Protein AF-A0A659S6M4-F1 (afdb_monomer_lite)

Radius of gyration: 18.26 Å; chains: 1; bounding box: 39×48×54 Å

Foldseek 3Di:
DDDDDDQWDKDKFFQAAWLQVVQVVCVVVVQFDCLQVHPPGDGPQCQLAQQDDGLQDGQLVFFQWWWKAFPVPRDIDIGGSVSQVDDHGHGCCPPVVPVGIGTTITITIGGPPDWDRQPDDPSVVDDRVPDDSVNSNVVSVVVCVVPDDDCVVPNDDPDPDDDDDDDPVVVVVVCVVPVPDDDDDDPRD

InterPro domains:
  IPR003170 UDP-N-acetylenolpyruvoylglucosamine reductase [MF_00037] (1-189)
  IPR003170 UDP-N-acetylenolpyruvoylglucosamine reductase [PTHR21071] (9-178)
  IPR003170 UDP-N-acetylenolpyruvoylglucosamine reductase [TIGR00179] (6-178)
  IPR006094 FAD linked oxidase, N-terminal [PF01565] (8-79)
  IPR016166 FAD-binding domain, PCMH-type [PS51387] (1-113)
  IPR016169 FAD-binding, type PCMH, subdomain 2 [G3DSA:3.30.465.10] (2-148)
  IPR036318 FAD-binding, type PCMH-like superfamily [SSF56176] (6-127)
  IPR036635 UDP-N-acetylenolpyruvoylglucosamine reductase, C-terminal domain superfamily [G3DSA:3.90.78.10] (149-189)
  IPR036635 UDP-N-acetylenolpyruvoylglucosamine reductase, C-terminal domain superfamily [SSF56194] (132-189)

Structure (mmCIF, N/CA/C/O backbone):
data_AF-A0A659S6M4-F1
#
_entry.id   AF-A0A659S6M4-F1
#
loop_
_atom_site.group_PDB
_atom_site.id
_atom_site.type_symbol
_atom_site.label_atom_id
_atom_site.label_alt_id
_atom_site.label_comp_id
_atom_site.label_asym_id
_atom_site.label_entity_id
_atom_site.label_seq_id
_atom_site.pdbx_PDB_ins_code
_atom_site.Cartn_x
_atom_site.Cartn_y
_atom_site.Cartn_z
_atom_site.occupancy
_atom_site.B_iso_or_equiv
_atom_site.auth_seq_id
_atom_site.auth_comp_id
_atom_site.auth_asym_id
_atom_site.auth_atom_id
_atom_site.pdbx_PDB_model_num
ATOM 1 N N . ALA A 1 1 ? 15.462 -26.321 24.140 1.00 36.12 1 ALA A N 1
ATOM 2 C CA . ALA A 1 1 ? 15.095 -26.209 22.717 1.00 36.12 1 ALA A CA 1
ATOM 3 C C . ALA A 1 1 ? 14.785 -24.745 22.463 1.00 36.12 1 ALA A C 1
ATOM 5 O O . ALA A 1 1 ? 13.866 -24.233 23.087 1.00 36.12 1 ALA A O 1
ATOM 6 N N . ALA A 1 2 ? 15.636 -24.045 21.713 1.00 38.22 2 ALA A N 1
ATOM 7 C CA . ALA A 1 2 ? 15.451 -22.622 21.452 1.00 38.22 2 ALA A CA 1
ATOM 8 C C . ALA A 1 2 ? 14.203 -22.452 20.579 1.00 38.22 2 ALA A C 1
ATOM 10 O O . ALA A 1 2 ? 14.144 -22.992 19.478 1.00 38.22 2 ALA A O 1
ATOM 11 N N . THR A 1 3 ? 13.187 -21.785 21.115 1.00 43.53 3 THR A N 1
ATOM 12 C CA . THR A 1 3 ? 12.006 -21.355 20.369 1.00 43.53 3 THR A CA 1
ATOM 13 C C . THR A 1 3 ? 12.454 -20.412 19.259 1.00 43.53 3 THR A C 1
ATOM 15 O O . THR A 1 3 ? 13.097 -19.399 19.530 1.00 43.53 3 THR A O 1
ATOM 18 N N . ASP A 1 4 ? 12.149 -20.803 18.029 1.00 51.56 4 ASP A N 1
ATOM 19 C CA . ASP A 1 4 ? 12.411 -20.092 16.780 1.00 51.56 4 ASP A CA 1
ATOM 20 C C . ASP A 1 4 ? 12.033 -18.595 16.894 1.00 51.56 4 ASP A C 1
ATOM 22 O O . ASP A 1 4 ? 10.917 -18.285 17.331 1.00 51.56 4 ASP A O 1
ATOM 26 N N . PRO A 1 5 ? 12.920 -17.633 16.578 1.00 57.44 5 PRO A N 1
ATOM 27 C CA . PRO A 1 5 ? 12.555 -16.223 16.602 1.00 57.44 5 PRO A CA 1
ATOM 28 C C . PRO A 1 5 ? 11.591 -15.926 15.445 1.00 57.44 5 PRO A C 1
ATOM 30 O O . PRO A 1 5 ? 12.060 -15.789 14.324 1.00 57.44 5 PRO A O 1
ATOM 33 N N . ALA A 1 6 ? 10.287 -15.798 15.737 1.00 77.31 6 ALA A N 1
ATOM 34 C CA . ALA A 1 6 ? 9.155 -15.384 14.876 1.00 77.31 6 ALA A CA 1
ATOM 35 C C . ALA A 1 6 ? 9.443 -15.207 13.364 1.00 77.31 6 ALA A C 1
ATOM 37 O O . ALA A 1 6 ? 10.286 -14.398 12.978 1.00 77.31 6 ALA A O 1
ATOM 38 N N . ASP A 1 7 ? 8.677 -15.876 12.497 1.00 92.12 7 ASP A N 1
ATOM 39 C CA . ASP A 1 7 ? 8.863 -15.938 11.031 1.00 92.12 7 ASP A CA 1
ATOM 40 C C . ASP A 1 7 ? 8.730 -14.594 10.277 1.00 92.12 7 ASP A C 1
ATOM 42 O O . ASP A 1 7 ? 9.002 -14.506 9.074 1.00 92.12 7 ASP A O 1
ATOM 46 N N . ALA A 1 8 ? 8.344 -13.534 10.983 1.00 96.56 8 ALA A N 1
ATOM 47 C CA . ALA A 1 8 ? 8.156 -12.192 10.467 1.00 96.56 8 ALA A CA 1
ATOM 48 C C . ALA A 1 8 ? 8.588 -11.116 11.479 1.00 96.56 8 ALA A C 1
ATOM 50 O O . ALA A 1 8 ? 8.625 -11.338 12.692 1.00 96.56 8 ALA A O 1
ATOM 51 N N . TRP A 1 9 ? 8.889 -9.924 10.971 1.00 97.69 9 TRP A N 1
ATOM 52 C CA . TRP A 1 9 ? 8.941 -8.693 11.750 1.00 97.69 9 TRP A CA 1
ATOM 53 C C . TRP A 1 9 ? 7.533 -8.100 11.845 1.00 97.69 9 TRP A C 1
ATOM 55 O O . TRP A 1 9 ? 6.841 -7.993 10.832 1.00 97.69 9 TRP A O 1
ATOM 65 N N . HIS A 1 10 ? 7.120 -7.694 13.046 1.00 97.69 10 HIS A N 1
ATOM 66 C CA . HIS A 1 10 ? 5.859 -6.986 13.272 1.00 97.69 10 HIS A CA 1
ATOM 67 C C . HIS A 1 10 ? 6.154 -5.529 13.622 1.00 97.69 10 HIS A C 1
ATOM 69 O O . HIS A 1 10 ? 6.826 -5.253 14.616 1.00 97.69 10 HIS A O 1
ATOM 75 N N . LEU A 1 11 ? 5.658 -4.604 12.803 1.00 97.62 11 LEU A N 1
ATOM 76 C CA . LEU A 1 11 ? 5.917 -3.176 12.925 1.00 97.62 11 LEU A CA 1
ATOM 77 C C . LEU A 1 11 ? 4.596 -2.457 13.231 1.00 97.62 11 LEU A C 1
ATOM 79 O O . LEU A 1 11 ? 3.816 -2.214 12.309 1.00 97.62 11 LEU A O 1
ATOM 83 N N . PRO A 1 12 ? 4.305 -2.125 14.500 1.00 97.81 12 PRO A N 1
ATOM 84 C CA . PRO A 1 12 ? 3.259 -1.166 14.820 1.00 97.81 12 PRO A CA 1
ATOM 85 C C . PRO A 1 12 ? 3.756 0.239 14.470 1.00 97.81 12 PRO A C 1
ATOM 87 O O . PRO A 1 12 ? 4.729 0.720 15.048 1.00 97.81 12 PRO A O 1
ATOM 90 N N . VAL A 1 13 ? 3.092 0.901 13.528 1.00 98.56 13 VAL A N 1
ATOM 91 C CA . VAL A 1 13 ? 3.509 2.214 13.030 1.00 98.56 13 VAL A CA 1
ATOM 92 C C . VAL A 1 13 ? 2.397 3.231 13.245 1.00 98.56 13 VAL A C 1
ATOM 94 O O . VAL A 1 13 ? 1.242 2.985 12.897 1.00 98.56 13 VAL A O 1
ATOM 97 N N . GLY A 1 14 ? 2.734 4.383 13.827 1.00 98.69 14 GLY A N 1
ATOM 98 C CA . GLY A 1 14 ? 1.777 5.461 14.069 1.00 98.69 14 GLY A CA 1
ATOM 99 C C . GLY A 1 14 ? 1.182 6.007 12.770 1.00 98.69 14 GLY A C 1
ATOM 100 O O . GLY A 1 14 ? 1.863 6.129 11.754 1.00 98.69 14 GLY A O 1
ATOM 101 N N . ALA A 1 15 ? -0.096 6.384 12.796 1.00 98.25 15 ALA A N 1
ATOM 102 C CA . ALA A 1 15 ? -0.806 6.854 11.606 1.00 98.25 15 ALA A CA 1
ATOM 103 C C . ALA A 1 15 ? -0.191 8.109 10.959 1.00 98.25 15 ALA A C 1
ATOM 105 O O . ALA A 1 15 ? -0.344 8.299 9.752 1.00 98.25 15 ALA A O 1
ATOM 106 N N . GLY A 1 16 ? 0.488 8.948 11.747 1.00 98.25 16 GLY A N 1
ATOM 107 C CA . GLY A 1 16 ? 1.133 10.179 11.286 1.00 98.25 16 GLY A CA 1
ATOM 108 C C . GLY A 1 16 ? 2.491 9.979 10.609 1.00 98.25 16 GLY A C 1
ATOM 109 O O . GLY A 1 16 ? 2.976 10.917 9.983 1.00 98.25 16 GLY A O 1
ATOM 110 N N . GLU A 1 17 ? 3.082 8.785 10.697 1.00 98.38 17 GLU A N 1
ATOM 111 C CA . GLU A 1 17 ? 4.381 8.502 10.083 1.00 98.38 17 GLU A CA 1
ATOM 112 C C . GLU A 1 17 ? 4.303 8.597 8.561 1.00 98.38 17 GLU A C 1
ATOM 114 O O . GLU A 1 17 ? 3.304 8.221 7.944 1.00 98.38 17 GLU A O 1
ATOM 119 N N . HIS A 1 18 ? 5.364 9.086 7.927 1.00 97.62 18 HIS A N 1
ATOM 120 C CA . HIS A 1 18 ? 5.419 9.194 6.473 1.00 97.62 18 HIS A CA 1
ATOM 121 C C . HIS A 1 18 ? 5.777 7.847 5.832 1.00 97.62 18 HIS A C 1
ATOM 123 O O . HIS A 1 18 ? 6.747 7.199 6.224 1.00 97.62 18 HIS A O 1
ATOM 129 N N . GLY A 1 19 ? 5.038 7.457 4.787 1.00 96.50 19 GLY A N 1
ATOM 130 C CA . GLY A 1 19 ? 5.190 6.137 4.163 1.00 96.50 19 GLY A CA 1
ATOM 131 C C . GLY A 1 19 ? 6.573 5.895 3.553 1.00 96.50 19 GLY A C 1
ATOM 132 O O . GLY A 1 19 ? 7.200 4.880 3.825 1.00 96.50 19 GLY A O 1
ATOM 133 N N . HIS A 1 20 ? 7.095 6.827 2.751 1.00 97.31 20 HIS A N 1
ATOM 134 C CA . HIS A 1 20 ? 8.396 6.621 2.105 1.00 97.31 20 HIS A CA 1
ATOM 135 C C . HIS A 1 20 ? 9.588 6.557 3.085 1.00 97.31 20 HIS A C 1
ATOM 137 O O . HIS A 1 20 ? 10.417 5.665 2.910 1.00 97.31 20 HIS A O 1
ATOM 143 N N . PRO A 1 21 ? 9.700 7.434 4.106 1.00 98.19 21 PRO A N 1
ATOM 144 C CA . PRO A 1 21 ? 10.673 7.256 5.182 1.00 98.19 21 PRO A CA 1
ATOM 145 C C . PRO A 1 21 ? 10.578 5.890 5.865 1.00 98.19 21 PRO A C 1
ATOM 147 O O . PRO A 1 21 ? 11.597 5.220 5.944 1.00 98.19 21 PRO A O 1
ATOM 150 N N . LEU A 1 22 ? 9.372 5.416 6.209 1.00 98.38 22 LEU A N 1
ATOM 151 C CA . LEU A 1 22 ? 9.183 4.074 6.773 1.00 98.38 22 LEU A CA 1
ATOM 152 C C . LEU A 1 22 ? 9.767 2.970 5.875 1.00 98.38 22 LEU A C 1
ATOM 154 O O . LEU A 1 22 ? 10.408 2.052 6.377 1.00 98.38 22 LEU A O 1
ATOM 158 N N . VAL A 1 23 ? 9.554 3.046 4.555 1.00 98.44 23 VAL A N 1
ATOM 159 C CA . VAL A 1 23 ? 10.114 2.065 3.605 1.00 98.44 23 VAL A CA 1
ATOM 160 C C . VAL A 1 23 ? 11.645 2.052 3.676 1.00 98.44 23 VAL A C 1
ATOM 162 O O . VAL A 1 23 ? 12.238 0.977 3.689 1.00 98.44 23 VAL A O 1
ATOM 165 N N . ARG A 1 24 ? 12.287 3.227 3.734 1.00 98.19 24 ARG A N 1
ATOM 166 C CA . ARG A 1 24 ? 13.752 3.327 3.849 1.00 98.19 24 ARG A CA 1
ATOM 167 C C . ARG A 1 24 ? 14.246 2.794 5.185 1.00 98.19 24 ARG A C 1
ATOM 169 O O . ARG A 1 24 ? 15.126 1.946 5.192 1.00 98.19 24 ARG A O 1
ATOM 176 N N . ASP A 1 25 ? 13.625 3.215 6.282 1.00 98.19 25 ASP A N 1
ATOM 177 C CA . ASP A 1 25 ? 14.011 2.788 7.625 1.00 98.19 25 ASP A CA 1
ATOM 178 C C . ASP A 1 25 ? 13.891 1.262 7.769 1.00 98.19 25 ASP A C 1
ATOM 180 O O . ASP A 1 25 ? 14.748 0.621 8.377 1.00 98.19 25 ASP A O 1
ATOM 184 N N . ALA A 1 26 ? 12.864 0.650 7.169 1.00 98.00 26 ALA A N 1
ATOM 185 C CA . ALA A 1 26 ? 12.723 -0.801 7.136 1.00 98.00 26 ALA A CA 1
ATOM 186 C C . ALA A 1 26 ? 13.882 -1.477 6.380 1.00 98.00 26 ALA A C 1
ATOM 188 O O . ALA A 1 26 ? 14.456 -2.440 6.889 1.00 98.00 26 ALA A O 1
ATOM 189 N N . LEU A 1 27 ? 14.276 -0.955 5.212 1.00 97.94 27 LEU A N 1
ATOM 190 C CA . LEU A 1 27 ? 15.415 -1.473 4.442 1.00 97.94 27 LEU A CA 1
ATOM 191 C C . LEU A 1 27 ? 16.749 -1.293 5.177 1.00 97.94 27 LEU A C 1
ATOM 193 O O . LEU A 1 27 ? 17.515 -2.253 5.261 1.00 97.94 27 LEU A O 1
ATOM 197 N N . ASP A 1 28 ? 16.987 -0.128 5.781 1.00 98.06 28 ASP A N 1
ATOM 198 C CA . ASP A 1 28 ? 18.192 0.166 6.569 1.00 98.06 28 ASP A CA 1
ATOM 199 C C . ASP A 1 28 ? 18.332 -0.781 7.776 1.00 98.06 28 ASP A C 1
ATOM 201 O O . ASP A 1 28 ? 19.439 -1.123 8.198 1.00 98.06 28 ASP A O 1
ATOM 205 N N . ASN A 1 29 ? 17.205 -1.269 8.304 1.00 97.50 29 ASN A N 1
ATOM 206 C CA . ASN A 1 29 ? 17.152 -2.258 9.381 1.00 97.50 29 ASN A CA 1
ATOM 207 C C . ASN A 1 29 ? 17.050 -3.715 8.885 1.00 97.50 29 ASN A C 1
ATOM 209 O O . ASN A 1 29 ? 16.785 -4.615 9.683 1.00 97.50 29 ASN A O 1
ATOM 213 N N . ASN A 1 30 ? 17.289 -3.979 7.596 1.00 97.38 30 ASN A N 1
ATOM 214 C CA . ASN A 1 30 ? 17.205 -5.308 6.976 1.00 97.38 30 ASN A CA 1
ATOM 215 C C . ASN A 1 30 ? 15.835 -5.994 7.154 1.00 97.38 30 ASN A C 1
ATOM 217 O O . ASN A 1 30 ? 15.760 -7.211 7.327 1.00 97.38 30 ASN A O 1
ATOM 221 N N . MET A 1 31 ? 14.750 -5.218 7.098 1.00 98.06 31 MET A N 1
ATOM 222 C CA . MET A 1 31 ? 13.359 -5.683 7.137 1.00 98.06 31 MET A CA 1
ATOM 223 C C . MET A 1 31 ? 12.680 -5.454 5.773 1.00 98.06 31 MET A C 1
ATOM 225 O O . MET A 1 31 ? 11.848 -4.554 5.638 1.00 98.06 31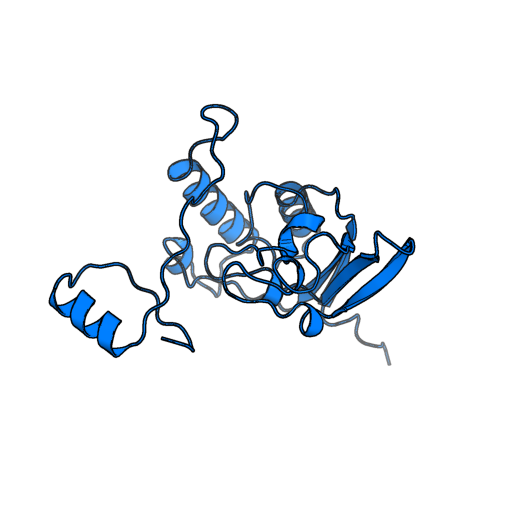 MET A O 1
ATOM 229 N N . PRO A 1 32 ? 13.044 -6.216 4.727 1.00 98.31 32 PRO A N 1
ATOM 230 C CA . PRO A 1 32 ? 12.472 -6.044 3.396 1.00 98.31 32 PRO A CA 1
ATOM 231 C C . PRO A 1 32 ? 11.001 -6.493 3.327 1.00 98.31 32 PRO A C 1
ATOM 233 O O . PRO A 1 32 ? 10.504 -7.231 4.179 1.00 98.31 32 PRO A O 1
ATOM 236 N N . GLY A 1 33 ? 10.304 -6.070 2.274 1.00 98.00 33 GLY A N 1
ATOM 237 C CA . GLY A 1 33 ? 8.895 -6.367 1.998 1.00 98.00 33 GLY A CA 1
ATOM 238 C C . GLY A 1 33 ? 8.043 -5.138 1.659 1.00 98.00 33 GLY A C 1
ATOM 239 O O . GLY A 1 33 ? 6.873 -5.292 1.313 1.00 98.00 33 GLY A O 1
ATOM 240 N N . LEU A 1 34 ? 8.606 -3.928 1.750 1.00 98.50 34 LEU A N 1
ATOM 241 C CA . LEU A 1 34 ? 7.918 -2.658 1.475 1.00 98.50 34 LEU A CA 1
ATOM 242 C C . LEU A 1 34 ? 8.452 -1.921 0.235 1.00 98.50 34 LEU A C 1
ATOM 244 O O . LEU A 1 34 ? 7.876 -0.919 -0.180 1.00 98.50 34 LEU A O 1
ATOM 248 N N . GLU A 1 35 ? 9.539 -2.397 -0.368 1.00 98.69 35 GLU A N 1
ATOM 249 C CA . GLU A 1 35 ? 10.296 -1.725 -1.428 1.00 98.69 35 GLU A CA 1
ATOM 250 C C . GLU A 1 35 ? 9.460 -1.355 -2.666 1.00 98.69 35 GLU A C 1
ATOM 252 O O . GLU A 1 35 ? 9.624 -0.265 -3.213 1.00 98.69 35 GLU A O 1
ATOM 257 N N . ASN A 1 36 ? 8.490 -2.187 -3.063 1.00 98.69 36 ASN A N 1
ATOM 258 C CA . ASN A 1 36 ? 7.573 -1.895 -4.173 1.00 98.69 36 ASN A CA 1
ATOM 259 C C . ASN A 1 36 ? 6.648 -0.691 -3.893 1.00 98.69 36 ASN A C 1
ATOM 261 O O . ASN A 1 36 ? 6.122 -0.087 -4.827 1.00 98.69 36 ASN A O 1
ATOM 265 N N . LEU A 1 37 ? 6.454 -0.321 -2.622 1.00 98.38 37 LEU A N 1
ATOM 266 C CA . LEU A 1 37 ? 5.619 0.801 -2.179 1.00 98.38 37 LEU A CA 1
ATOM 267 C C . LEU A 1 37 ? 6.425 2.101 -1.979 1.00 98.38 37 LEU A C 1
ATOM 269 O O . LEU A 1 37 ? 5.896 3.096 -1.474 1.00 98.38 37 LEU A O 1
ATOM 273 N N . ALA A 1 38 ? 7.702 2.123 -2.375 1.00 97.94 38 ALA A N 1
ATOM 274 C CA . ALA A 1 38 ? 8.558 3.297 -2.252 1.00 97.94 38 ALA A CA 1
ATOM 275 C C . ALA A 1 38 ? 8.008 4.523 -3.010 1.00 97.94 38 ALA A C 1
ATOM 277 O O . ALA A 1 38 ? 7.344 4.412 -4.042 1.00 97.94 38 ALA A O 1
ATOM 278 N N . LEU A 1 39 ? 8.301 5.721 -2.487 1.00 96.75 39 LEU A N 1
ATOM 279 C CA . LEU A 1 39 ? 7.864 7.028 -3.000 1.00 96.75 39 LEU A CA 1
ATOM 280 C C . LEU A 1 39 ? 6.344 7.183 -3.196 1.00 96.75 39 LEU A C 1
ATOM 282 O O . LEU A 1 39 ? 5.916 8.076 -3.935 1.00 96.75 39 LEU A O 1
ATOM 286 N N . ILE A 1 40 ? 5.506 6.356 -2.565 1.00 95.94 40 ILE A N 1
ATOM 287 C CA . ILE A 1 40 ? 4.076 6.657 -2.428 1.00 95.94 40 ILE A CA 1
ATOM 288 C C . ILE A 1 40 ? 3.934 7.802 -1.406 1.00 95.94 40 ILE A C 1
ATOM 290 O O . ILE A 1 40 ? 4.382 7.651 -0.267 1.00 95.94 40 ILE A O 1
ATOM 294 N N . PRO A 1 41 ? 3.368 8.964 -1.791 1.00 94.62 41 PRO A N 1
ATOM 295 C CA . PRO A 1 41 ? 3.144 10.065 -0.859 1.00 94.62 41 PRO A CA 1
ATOM 296 C C . PRO A 1 41 ? 2.072 9.726 0.181 1.00 94.62 41 PRO A C 1
ATOM 298 O O . PRO A 1 41 ? 1.204 8.889 -0.057 1.00 94.62 41 PRO A O 1
ATOM 301 N N . GLY A 1 42 ? 2.092 10.448 1.300 1.00 95.25 42 GLY A N 1
ATOM 302 C CA . GLY A 1 42 ? 1.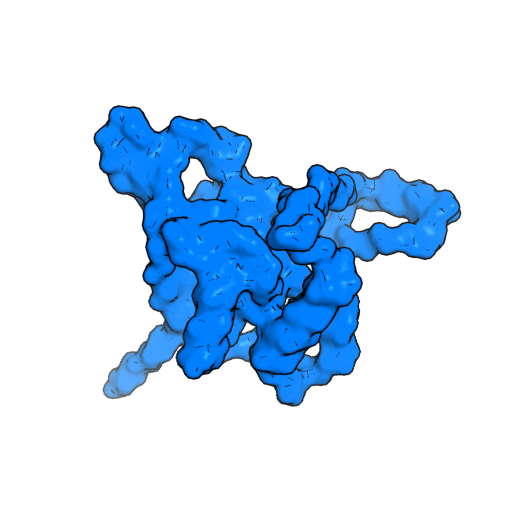088 10.338 2.357 1.00 95.25 42 GLY A CA 1
ATOM 303 C C . GLY A 1 42 ? 1.613 9.687 3.632 1.00 95.25 42 GLY A C 1
ATOM 304 O O . GLY A 1 42 ? 2.799 9.360 3.763 1.00 95.25 42 GLY A O 1
ATOM 305 N N . CYS A 1 43 ? 0.708 9.552 4.597 1.00 97.75 43 CYS A N 1
ATOM 306 C CA . CYS A 1 43 ? 1.013 8.988 5.905 1.00 97.75 43 CYS A CA 1
ATOM 307 C C . CYS A 1 43 ? 0.558 7.531 6.001 1.00 97.75 43 CYS A C 1
ATOM 309 O O . CYS A 1 43 ? -0.378 7.105 5.317 1.00 97.75 43 CYS A O 1
ATOM 311 N N . VAL A 1 44 ? 1.177 6.777 6.901 1.00 98.38 44 VAL A N 1
ATOM 312 C CA . VAL A 1 44 ? 0.903 5.357 7.123 1.00 98.38 44 VAL A CA 1
ATOM 313 C C . VAL A 1 44 ? -0.565 5.119 7.463 1.00 98.38 44 VAL A C 1
ATOM 315 O O . VAL A 1 44 ? -1.156 4.190 6.929 1.00 98.38 44 VAL A O 1
ATOM 318 N N . GLY A 1 45 ? -1.208 5.998 8.233 1.00 97.94 45 GLY A N 1
ATOM 319 C CA . GLY A 1 45 ? -2.632 5.875 8.565 1.00 97.94 45 GLY A CA 1
ATOM 320 C C . GLY A 1 45 ? -3.583 6.038 7.376 1.00 97.94 45 GLY A C 1
ATOM 321 O O . GLY A 1 45 ? -4.705 5.548 7.422 1.00 97.94 45 GLY A O 1
ATOM 322 N N . SER A 1 46 ? -3.143 6.690 6.295 1.00 97.75 46 SER A N 1
ATOM 323 C CA . SER A 1 46 ? -3.923 6.791 5.052 1.00 97.75 46 SER A CA 1
ATOM 324 C C . SER A 1 46 ? -3.736 5.582 4.130 1.00 97.75 46 SER A C 1
ATOM 326 O O . SE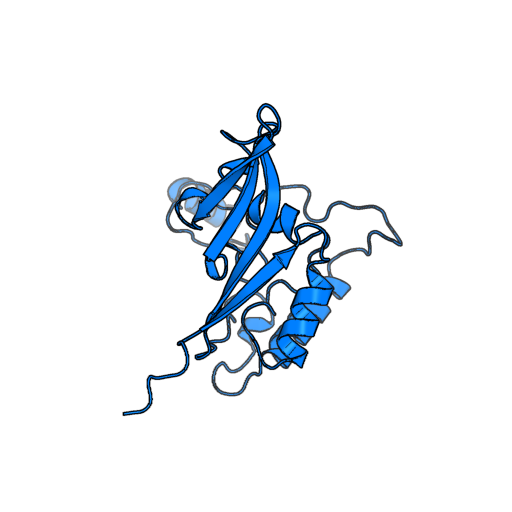R A 1 46 ? -4.564 5.342 3.250 1.00 97.75 46 SER A O 1
ATOM 328 N N . SER A 1 47 ? -2.680 4.792 4.350 1.00 98.25 47 SER A N 1
ATOM 329 C CA . SER A 1 47 ? -2.333 3.652 3.500 1.00 98.25 47 SER A CA 1
ATOM 330 C C . SER A 1 47 ? -3.430 2.576 3.402 1.00 98.25 47 SER A C 1
ATOM 332 O O . SER A 1 47 ? -3.651 2.086 2.288 1.00 98.25 47 SER A O 1
ATOM 334 N N . PRO A 1 48 ? -4.177 2.233 4.477 1.00 98.50 48 PRO A N 1
ATOM 335 C CA . PRO A 1 48 ? -5.225 1.218 4.404 1.00 98.50 48 PRO A CA 1
ATOM 336 C C . PRO A 1 48 ? -6.474 1.716 3.678 1.00 98.50 48 PRO A C 1
ATOM 338 O O . PRO A 1 48 ? -7.178 0.928 3.057 1.00 98.50 48 PRO A O 1
ATOM 341 N N . ILE A 1 49 ? -6.742 3.026 3.700 1.00 98.06 49 ILE A N 1
ATOM 342 C CA . ILE A 1 49 ? -7.998 3.606 3.206 1.00 98.06 49 ILE A CA 1
ATOM 343 C C . ILE A 1 49 ? -8.228 3.254 1.733 1.00 98.06 49 ILE A C 1
ATOM 345 O O . ILE A 1 49 ? -9.304 2.794 1.355 1.00 98.06 49 ILE A O 1
ATOM 349 N N . GLN A 1 50 ? -7.197 3.420 0.905 1.00 97.50 50 GLN A N 1
ATOM 350 C CA . GLN A 1 50 ? -7.213 3.032 -0.505 1.00 97.50 50 GLN A CA 1
ATOM 351 C C . GLN A 1 50 ? -6.369 1.788 -0.787 1.00 97.50 50 GLN A C 1
ATOM 353 O O . GLN A 1 50 ? -6.018 1.597 -1.945 1.00 97.50 50 GLN A O 1
ATOM 358 N N . ASN A 1 51 ? -6.005 0.985 0.222 1.00 98.44 51 ASN A N 1
ATOM 359 C CA . ASN A 1 51 ? -5.121 -0.173 0.048 1.00 98.44 51 ASN A CA 1
ATOM 360 C C . ASN A 1 51 ? -3.955 0.151 -0.911 1.00 98.44 51 ASN A C 1
ATOM 362 O O . ASN A 1 51 ? -3.930 -0.310 -2.056 1.00 98.44 51 ASN A O 1
ATOM 366 N N . ILE A 1 52 ? -3.074 1.080 -0.504 1.00 98.12 52 ILE A N 1
ATOM 367 C CA . ILE A 1 52 ? -2.056 1.632 -1.413 1.00 98.12 52 ILE A CA 1
ATOM 368 C C . ILE A 1 52 ? -1.318 0.512 -2.139 1.00 98.12 52 ILE A C 1
ATOM 370 O O . ILE A 1 52 ? -0.994 -0.519 -1.553 1.00 98.12 52 ILE A O 1
ATOM 374 N N . GLY A 1 53 ? -1.037 0.720 -3.419 1.00 97.31 53 GLY A N 1
ATOM 375 C CA . GLY A 1 53 ? -0.389 -0.309 -4.204 1.00 97.31 53 GLY A CA 1
ATOM 376 C C . GLY A 1 53 ? 0.347 0.238 -5.401 1.00 97.31 53 GLY A C 1
ATOM 377 O O . GLY A 1 53 ? -0.125 1.155 -6.081 1.00 97.31 53 GLY A O 1
ATOM 378 N N . ALA A 1 54 ? 1.507 -0.343 -5.654 1.00 96.31 54 ALA A N 1
ATOM 379 C CA . ALA A 1 54 ? 2.348 -0.044 -6.790 1.00 96.31 54 ALA A CA 1
ATOM 380 C C . ALA A 1 54 ? 3.213 -1.266 -7.113 1.00 96.31 54 ALA A C 1
ATOM 382 O O . ALA A 1 54 ? 3.525 -2.075 -6.241 1.00 96.31 54 ALA A O 1
ATOM 383 N N . TYR A 1 55 ? 3.587 -1.394 -8.386 1.00 96.19 55 TYR A N 1
ATOM 384 C CA . TYR A 1 55 ? 4.559 -2.386 -8.851 1.00 96.19 55 TYR A CA 1
ATOM 385 C C . TYR A 1 55 ? 4.261 -3.827 -8.395 1.00 96.19 55 TYR A C 1
ATOM 387 O O . TYR A 1 55 ? 5.157 -4.539 -7.953 1.00 96.19 55 TYR A O 1
ATOM 395 N N . GLY A 1 56 ? 2.997 -4.254 -8.482 1.00 94.56 56 GLY A N 1
ATOM 396 C CA . GLY A 1 56 ? 2.576 -5.624 -8.156 1.00 94.56 56 GLY A CA 1
ATOM 397 C C . GLY A 1 56 ? 2.372 -5.919 -6.665 1.00 94.56 56 GLY A C 1
ATOM 398 O O . GLY A 1 56 ? 2.093 -7.063 -6.310 1.00 94.56 56 GLY A O 1
ATOM 399 N N . VAL A 1 57 ? 2.491 -4.915 -5.790 1.00 97.56 57 VAL A N 1
ATOM 400 C CA . VAL A 1 57 ? 2.229 -5.045 -4.350 1.00 97.56 57 VAL A CA 1
ATOM 401 C C . VAL A 1 57 ? 1.141 -4.069 -3.927 1.00 97.56 57 VAL A C 1
ATOM 403 O O . VAL A 1 57 ? 1.127 -2.917 -4.356 1.00 97.56 57 VAL A O 1
ATOM 406 N N . GLU A 1 58 ? 0.260 -4.534 -3.050 1.00 98.25 58 GLU A N 1
ATOM 407 C CA . GLU A 1 58 ? -0.717 -3.728 -2.321 1.00 98.25 58 GLU A CA 1
ATOM 408 C C . GLU A 1 58 ? -0.495 -3.886 -0.813 1.00 98.25 58 GLU A C 1
ATOM 410 O O . GLU A 1 58 ? 0.043 -4.905 -0.367 1.00 98.25 58 GLU A O 1
ATOM 415 N N . LEU A 1 59 ? -0.923 -2.898 -0.021 1.00 98.56 59 LEU A N 1
ATOM 416 C CA . LEU A 1 59 ? -0.749 -2.891 1.433 1.00 98.56 59 LEU A CA 1
ATOM 417 C C . LEU A 1 59 ? -1.308 -4.158 2.085 1.00 98.56 59 LEU A C 1
ATOM 419 O O . LEU A 1 59 ? -0.684 -4.687 3.001 1.00 98.56 59 LEU A O 1
ATOM 423 N N . GLN A 1 60 ? -2.435 -4.682 1.594 1.00 98.38 60 GLN A N 1
ATOM 424 C CA . GLN A 1 60 ? -3.057 -5.907 2.107 1.00 98.38 60 GLN A CA 1
ATOM 425 C C . GLN A 1 60 ? -2.100 -7.105 2.203 1.00 98.38 60 GLN A C 1
ATOM 427 O O . GLN A 1 60 ? -2.316 -7.991 3.021 1.00 98.38 60 GLN A O 1
ATOM 432 N N . ARG A 1 61 ? -1.029 -7.138 1.395 1.00 97.88 61 ARG A N 1
ATOM 433 C CA . ARG A 1 61 ? -0.015 -8.202 1.428 1.00 97.88 61 ARG A CA 1
ATOM 434 C C . ARG A 1 61 ? 0.814 -8.193 2.715 1.00 97.88 61 ARG A C 1
ATOM 436 O O . ARG A 1 61 ? 1.321 -9.237 3.116 1.00 97.88 61 ARG A O 1
ATOM 443 N N . VAL A 1 62 ? 0.989 -7.020 3.317 1.00 98.25 62 VAL A N 1
ATOM 444 C CA . VAL A 1 62 ? 1.858 -6.784 4.480 1.00 98.25 62 VAL A CA 1
ATOM 445 C C . VAL A 1 62 ? 1.105 -6.206 5.677 1.00 98.25 62 VAL A C 1
ATOM 447 O O . VAL A 1 62 ? 1.684 -6.080 6.747 1.00 98.25 62 VAL A O 1
ATOM 450 N N . CYS A 1 63 ? -0.167 -5.842 5.532 1.00 98.69 63 CYS A N 1
ATOM 451 C CA . CYS A 1 63 ? -1.000 -5.399 6.642 1.00 98.69 63 CYS A CA 1
ATOM 452 C C . CYS A 1 63 ? -1.344 -6.588 7.545 1.00 98.69 63 CYS A C 1
ATOM 454 O O . CYS A 1 63 ? -1.837 -7.608 7.075 1.00 98.69 63 CYS A O 1
ATOM 456 N N . ASP A 1 64 ? -1.132 -6.426 8.846 1.00 98.50 64 ASP A N 1
ATOM 457 C CA . ASP A 1 64 ? -1.572 -7.352 9.892 1.00 98.50 64 ASP A CA 1
ATOM 458 C C . ASP A 1 64 ? -2.900 -6.854 10.489 1.00 98.50 64 ASP A C 1
ATOM 460 O O . ASP A 1 64 ? -3.908 -7.563 10.530 1.00 98.50 64 ASP A O 1
ATOM 464 N N . TYR A 1 65 ? -2.938 -5.570 10.860 1.00 98.81 65 TYR A N 1
ATOM 465 C CA . TYR A 1 65 ? -4.120 -4.910 11.413 1.00 98.81 65 TYR A CA 1
ATOM 466 C C . TYR A 1 65 ? -4.074 -3.384 11.251 1.00 98.81 65 TYR A C 1
ATOM 468 O O . TYR A 1 65 ? -3.025 -2.796 10.991 1.00 98.81 65 TYR A O 1
ATOM 476 N N . VAL A 1 66 ? -5.209 -2.731 11.497 1.00 98.88 66 VAL A N 1
ATOM 477 C CA . VAL A 1 66 ? -5.341 -1.275 11.616 1.00 98.88 66 VAL A CA 1
ATOM 478 C C . VAL A 1 66 ? -6.002 -0.944 12.951 1.00 98.88 66 VAL A C 1
ATOM 480 O O . VAL A 1 66 ? -7.106 -1.405 13.244 1.00 98.88 66 VAL A O 1
ATOM 483 N N . ASP A 1 67 ? -5.326 -0.135 13.762 1.00 98.81 67 ASP A N 1
ATOM 484 C CA . ASP A 1 67 ? -5.885 0.435 14.985 1.00 98.81 67 ASP A CA 1
ATOM 485 C C . ASP A 1 67 ? -6.587 1.746 14.669 1.00 98.81 67 ASP A C 1
ATOM 487 O O . ASP A 1 67 ? -6.007 2.651 14.063 1.00 98.81 67 ASP A O 1
ATOM 491 N N . CYS A 1 68 ? -7.819 1.874 15.143 1.00 98.62 68 CYS A N 1
ATOM 492 C CA . CYS A 1 68 ? -8.650 3.050 14.958 1.00 98.62 68 CYS A CA 1
ATOM 493 C C . CYS A 1 68 ? -9.243 3.545 16.280 1.00 98.62 68 CYS A C 1
ATOM 495 O O . CYS A 1 68 ? -9.308 2.828 17.284 1.00 98.62 68 CYS A O 1
ATOM 497 N N . VAL A 1 69 ? -9.725 4.782 16.252 1.00 98.62 69 VAL A N 1
ATOM 498 C CA . VAL A 1 69 ? -10.609 5.363 17.265 1.00 98.62 69 VAL A CA 1
ATOM 499 C C . VAL A 1 69 ? -11.937 5.696 16.595 1.00 98.62 69 VAL A C 1
ATOM 501 O O . VAL A 1 69 ? -11.948 6.386 15.579 1.00 98.62 69 VAL A O 1
ATOM 504 N N . GLU A 1 70 ? -13.044 5.211 17.150 1.00 98.25 70 GLU A N 1
ATOM 505 C CA . GLU A 1 70 ? -14.391 5.629 16.760 1.00 98.25 70 GLU A CA 1
ATOM 506 C C . GLU A 1 70 ? -14.626 7.068 17.229 1.00 98.25 70 GLU A C 1
ATOM 508 O O . GLU A 1 70 ? -14.445 7.383 18.405 1.00 98.25 70 GLU A O 1
ATOM 513 N N . LEU A 1 71 ? -14.998 7.950 16.304 1.00 97.88 71 LEU A N 1
ATOM 514 C CA . LEU A 1 71 ? -15.030 9.393 16.540 1.00 97.88 71 LEU A CA 1
ATOM 515 C C . LEU A 1 71 ? -16.165 9.816 17.476 1.00 97.88 71 LEU A C 1
ATOM 517 O O . LEU A 1 71 ? -15.987 10.737 18.266 1.00 97.88 71 LEU A O 1
ATOM 521 N N . GLU A 1 72 ? -17.306 9.130 17.418 1.00 97.62 72 GLU A N 1
ATOM 522 C CA . GLU A 1 72 ? -18.474 9.450 18.246 1.00 97.62 72 GLU A CA 1
ATOM 523 C C . GLU A 1 72 ? -18.258 9.086 19.721 1.00 97.62 72 GLU A C 1
ATOM 525 O O . GLU A 1 72 ? -18.651 9.829 20.618 1.00 97.62 72 GLU A O 1
ATOM 530 N N . THR A 1 73 ? -17.610 7.949 19.984 1.00 97.88 73 THR A N 1
ATOM 531 C CA . THR A 1 73 ? -17.513 7.377 21.337 1.00 97.88 73 THR A CA 1
ATOM 532 C C . THR A 1 73 ? -16.118 7.486 21.949 1.00 97.88 73 THR A C 1
ATOM 534 O O . THR A 1 73 ? -15.949 7.267 23.148 1.00 97.88 73 THR A O 1
ATOM 537 N N . GLY A 1 74 ? -15.093 7.765 21.140 1.00 97.81 74 GLY A N 1
ATOM 538 C CA . GLY A 1 74 ? -13.688 7.682 21.540 1.00 97.81 74 GLY A CA 1
ATOM 539 C C . GLY A 1 74 ? -13.190 6.245 21.754 1.00 97.81 74 GLY A C 1
ATOM 540 O O . GLY A 1 74 ? -12.065 6.043 22.222 1.00 97.81 74 GLY A O 1
ATOM 541 N N . LYS A 1 75 ? -14.002 5.227 21.438 1.00 98.25 75 LYS A N 1
ATOM 542 C CA . LYS A 1 75 ? -13.649 3.822 21.648 1.00 98.25 75 LYS A CA 1
ATOM 543 C C . LYS A 1 75 ? -12.558 3.387 20.673 1.00 98.25 75 LYS A C 1
ATOM 545 O O . LYS A 1 75 ? -12.634 3.631 19.473 1.00 98.25 75 LYS A O 1
ATOM 550 N N . ARG A 1 76 ? -11.554 2.678 21.190 1.00 98.06 76 ARG A N 1
ATOM 551 C CA . ARG A 1 76 ? -10.523 2.038 20.366 1.00 98.06 76 ARG A CA 1
ATOM 552 C C . ARG A 1 76 ? -11.053 0.739 19.772 1.00 98.06 76 ARG A C 1
ATOM 554 O O . ARG A 1 76 ? -11.666 -0.061 20.479 1.00 98.06 76 ARG A O 1
ATOM 561 N N . LEU A 1 77 ? -10.765 0.523 18.497 1.00 97.44 77 LEU A N 1
ATOM 562 C CA . LEU A 1 77 ? -11.027 -0.725 17.794 1.00 97.44 77 LEU A CA 1
ATOM 563 C C . LEU A 1 77 ? -9.802 -1.117 16.970 1.00 97.44 77 LEU A C 1
ATOM 565 O O . LEU A 1 77 ? -9.069 -0.256 16.490 1.00 97.44 77 LEU A O 1
ATOM 569 N N . ARG A 1 78 ? -9.604 -2.422 16.809 1.00 98.62 78 ARG A N 1
ATOM 570 C CA . ARG A 1 78 ? -8.595 -2.998 15.926 1.00 98.62 78 ARG A CA 1
ATOM 571 C C . ARG A 1 78 ? -9.313 -3.838 14.888 1.00 98.62 78 ARG A C 1
ATOM 573 O O . ARG A 1 78 ? -10.114 -4.687 15.265 1.00 98.62 78 ARG A O 1
ATOM 580 N N . LEU A 1 79 ? -9.008 -3.602 13.621 1.00 98.75 79 LEU A N 1
ATOM 581 C CA . LEU A 1 79 ? -9.469 -4.427 12.512 1.00 98.75 79 LEU A CA 1
ATOM 582 C C . LEU A 1 79 ? -8.280 -5.227 11.998 1.00 98.75 79 LEU A C 1
ATOM 584 O O . LEU A 1 79 ? -7.248 -4.650 11.664 1.00 98.75 79 LEU A O 1
ATOM 588 N N . SER A 1 80 ? -8.409 -6.545 11.931 1.00 98.75 80 SER A N 1
ATOM 589 C CA . SER A 1 80 ? -7.481 -7.389 11.177 1.00 98.75 80 SER A CA 1
ATOM 590 C C . SER A 1 80 ? -7.476 -7.000 9.695 1.00 98.75 80 SER A C 1
ATOM 592 O O . SER A 1 80 ? -8.421 -6.387 9.192 1.00 98.75 80 SER A O 1
ATOM 594 N N . ALA A 1 81 ? -6.435 -7.388 8.958 1.00 98.25 81 ALA A N 1
ATOM 595 C CA . ALA A 1 81 ? -6.384 -7.164 7.512 1.00 98.25 81 ALA A CA 1
ATOM 596 C C . ALA A 1 81 ? -7.605 -7.746 6.768 1.00 98.25 81 ALA A 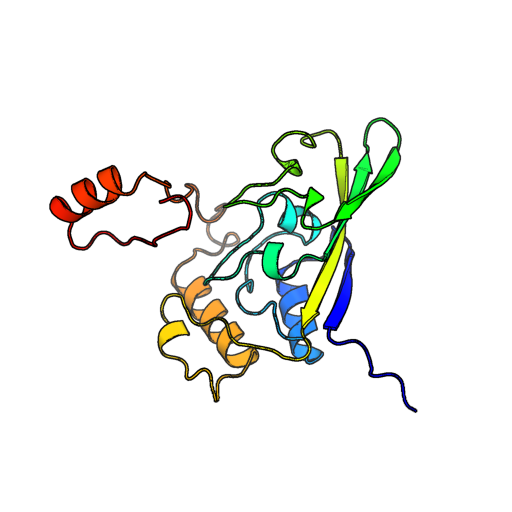C 1
ATOM 598 O O . ALA A 1 81 ? -8.100 -7.133 5.824 1.00 98.25 81 ALA A O 1
ATOM 599 N N . ALA A 1 82 ? -8.139 -8.884 7.229 1.00 98.44 82 ALA A N 1
ATOM 600 C CA . ALA A 1 82 ? -9.360 -9.474 6.680 1.00 98.44 82 ALA A CA 1
ATOM 601 C C . ALA A 1 82 ? -10.600 -8.599 6.951 1.00 98.44 82 ALA A C 1
ATOM 603 O O . ALA A 1 82 ? -11.397 -8.349 6.048 1.00 98.44 82 ALA A O 1
ATOM 604 N N . GLU A 1 83 ? -10.745 -8.075 8.172 1.00 98.56 83 GLU A N 1
ATOM 605 C CA . GLU A 1 83 ? -11.844 -7.168 8.540 1.00 98.56 83 GLU A CA 1
ATOM 606 C C . GLU A 1 83 ? -11.751 -5.805 7.845 1.00 98.56 83 GLU A C 1
ATOM 608 O O . GLU A 1 83 ? -12.771 -5.142 7.660 1.00 98.56 83 GLU A O 1
ATOM 613 N N . CYS A 1 84 ? -10.556 -5.403 7.397 1.00 98.56 84 CYS A N 1
ATOM 614 C CA . CYS A 1 84 ? -10.374 -4.200 6.586 1.00 98.56 84 CYS A CA 1
ATOM 615 C C . CYS A 1 84 ? -11.005 -4.312 5.186 1.00 98.56 84 CYS A C 1
ATOM 617 O O . CYS A 1 84 ? -11.174 -3.283 4.529 1.00 98.56 84 CYS A O 1
ATOM 619 N N . ARG A 1 85 ? -11.372 -5.525 4.733 1.00 98.25 85 ARG A N 1
ATOM 620 C CA . ARG A 1 85 ? -12.026 -5.792 3.435 1.00 98.25 85 ARG A CA 1
ATOM 621 C C . ARG A 1 85 ? -11.327 -5.076 2.276 1.00 98.25 85 ARG A C 1
ATOM 623 O O . ARG A 1 85 ? -11.957 -4.339 1.519 1.00 98.25 85 ARG A O 1
ATOM 630 N N . PHE A 1 86 ? -10.006 -5.226 2.200 1.00 98.38 86 PHE A N 1
ATOM 631 C CA . PHE A 1 86 ? -9.213 -4.587 1.157 1.00 98.38 86 PHE A CA 1
ATOM 632 C C . PHE A 1 86 ? -9.619 -5.069 -0.239 1.00 98.38 86 PHE A C 1
ATOM 634 O O . PHE A 1 86 ? -9.921 -6.242 -0.447 1.00 98.38 86 PHE A O 1
ATOM 641 N N . GLY A 1 87 ? -9.593 -4.138 -1.187 1.00 95.94 87 GLY A N 1
ATOM 642 C CA . GLY A 1 87 ? -9.742 -4.397 -2.613 1.00 95.94 87 GLY A CA 1
ATOM 643 C C . GLY A 1 87 ? -8.944 -3.383 -3.430 1.00 95.94 87 GLY A C 1
ATOM 644 O O . GLY A 1 87 ? -8.254 -2.517 -2.878 1.00 95.94 87 GLY A O 1
ATOM 645 N N . TYR A 1 88 ? -9.052 -3.450 -4.759 1.00 95.06 88 TYR A N 1
ATOM 646 C CA . TYR A 1 88 ? -8.327 -2.532 -5.638 1.00 95.06 88 TYR A CA 1
ATOM 647 C C . TYR A 1 88 ? -8.756 -1.077 -5.397 1.00 95.06 88 TYR A C 1
ATOM 649 O O . TYR A 1 88 ? -9.858 -0.655 -5.767 1.00 95.06 88 TYR A O 1
ATOM 657 N N . ARG A 1 89 ? -7.867 -0.285 -4.783 1.00 96.25 89 ARG A N 1
ATOM 658 C CA . ARG A 1 89 ? -8.137 1.095 -4.331 1.00 96.25 89 ARG A CA 1
ATOM 659 C C . ARG A 1 89 ? -9.368 1.217 -3.429 1.00 96.25 89 ARG A C 1
ATOM 661 O O . ARG A 1 89 ? -10.101 2.215 -3.514 1.00 96.25 89 ARG A O 1
ATOM 668 N N . ASP A 1 90 ? -9.620 0.199 -2.612 1.00 97.50 90 ASP A N 1
ATOM 669 C CA . ASP A 1 90 ? -10.792 0.135 -1.746 1.00 97.50 90 ASP A CA 1
ATOM 670 C C . ASP A 1 90 ? -10.531 -0.557 -0.405 1.00 97.50 90 ASP A C 1
ATOM 672 O O . ASP A 1 90 ? -9.577 -1.320 -0.251 1.00 97.50 90 ASP A O 1
ATOM 676 N N . SER A 1 91 ? -11.375 -0.240 0.574 1.00 98.50 91 SER A N 1
ATOM 677 C CA . SER A 1 91 ? -11.388 -0.849 1.903 1.00 98.50 91 SER A CA 1
ATOM 678 C C . SER A 1 91 ? -12.706 -0.529 2.609 1.00 98.50 91 SER A C 1
ATOM 680 O O . SER A 1 91 ? -13.465 0.352 2.191 1.00 98.50 91 SER A O 1
ATOM 682 N N . ILE A 1 92 ? -12.946 -1.157 3.756 1.00 98.50 92 ILE A N 1
ATOM 683 C CA . ILE A 1 92 ? -14.071 -0.819 4.635 1.00 98.50 92 ILE A CA 1
ATOM 684 C C . ILE A 1 92 ? -14.078 0.663 5.070 1.00 98.50 92 ILE A C 1
ATOM 686 O O . ILE A 1 92 ? -15.146 1.229 5.304 1.00 98.50 92 ILE A O 1
ATOM 690 N N . PHE A 1 93 ? -12.912 1.321 5.127 1.00 98.25 93 PHE A N 1
ATOM 691 C CA . PHE A 1 93 ? -12.770 2.715 5.568 1.00 98.25 93 PHE A CA 1
ATOM 692 C C . PHE A 1 93 ? -13.282 3.743 4.555 1.00 98.25 93 PHE A C 1
ATOM 694 O O . PHE A 1 93 ? -13.541 4.883 4.923 1.00 98.25 93 PHE A O 1
ATOM 701 N N . LYS A 1 94 ? -13.440 3.352 3.286 1.00 96.62 94 LYS A N 1
ATOM 702 C CA . LYS A 1 94 ? -14.098 4.169 2.250 1.00 96.62 94 LYS A CA 1
ATOM 703 C C . LYS A 1 94 ? -15.605 3.953 2.173 1.00 96.62 94 LYS A C 1
ATOM 705 O O . LYS A 1 94 ? -16.262 4.591 1.362 1.00 96.62 94 LYS A O 1
ATOM 710 N N . ASN A 1 95 ? -16.111 3.017 2.967 1.00 96.19 95 ASN A N 1
ATOM 711 C CA . ASN A 1 95 ? -17.482 2.552 2.928 1.00 96.19 95 ASN A CA 1
ATOM 712 C C . ASN A 1 95 ? -18.063 2.653 4.348 1.00 96.19 95 ASN A C 1
ATOM 714 O O . ASN A 1 95 ? -18.252 3.742 4.877 1.00 96.19 95 ASN A O 1
ATOM 718 N N . GLU A 1 96 ? -18.286 1.514 5.003 1.00 96.62 96 GLU A N 1
ATOM 719 C CA . GLU A 1 96 ? -18.939 1.399 6.311 1.00 96.62 96 GLU A CA 1
ATOM 720 C C . GLU A 1 96 ? -18.305 2.254 7.421 1.00 96.62 96 GLU A C 1
ATOM 722 O O . GLU A 1 96 ? -19.027 2.726 8.300 1.00 96.62 96 GLU A O 1
ATOM 727 N N . TYR A 1 97 ? -16.983 2.449 7.396 1.00 96.88 97 TYR A N 1
ATOM 728 C CA . TYR A 1 97 ? -16.251 3.214 8.412 1.00 96.88 97 TYR A CA 1
ATOM 729 C C . TYR A 1 97 ? -15.846 4.627 7.979 1.00 96.88 97 TYR A C 1
ATOM 731 O O . TYR A 1 97 ? -15.174 5.321 8.747 1.00 96.88 97 TYR A O 1
ATOM 739 N N . GLN A 1 98 ? -16.276 5.076 6.798 1.00 96.56 98 GLN A N 1
ATOM 740 C CA . GLN A 1 98 ? -16.032 6.443 6.352 1.00 96.56 98 GLN A CA 1
ATOM 741 C C . GLN A 1 98 ? -16.631 7.440 7.355 1.00 96.56 98 GLN A C 1
ATOM 743 O O . GLN A 1 98 ? -17.749 7.252 7.829 1.00 96.56 98 GLN A O 1
ATOM 748 N N . ASP A 1 99 ? -15.852 8.454 7.733 1.00 96.69 99 ASP A N 1
ATOM 749 C CA . ASP A 1 99 ? -16.208 9.513 8.695 1.00 96.69 99 ASP A CA 1
ATOM 750 C C . ASP A 1 99 ? -16.583 9.042 10.117 1.00 96.69 99 ASP A C 1
ATOM 752 O O . ASP A 1 99 ? -16.894 9.860 10.982 1.00 96.69 99 ASP A O 1
ATOM 756 N N . ARG A 1 100 ? -16.515 7.735 10.400 1.00 97.56 100 ARG A N 1
ATOM 757 C CA . ARG A 1 100 ? -16.844 7.151 11.712 1.00 97.56 100 ARG A CA 1
ATOM 758 C C . ARG A 1 100 ? -15.618 6.853 12.553 1.00 97.56 100 ARG A C 1
ATOM 760 O O . ARG A 1 100 ? -15.706 6.846 13.780 1.00 97.56 100 ARG A O 1
ATOM 767 N N . VAL A 1 101 ? -14.486 6.579 11.912 1.00 98.19 101 VAL A N 1
ATOM 768 C CA . VAL A 1 101 ? -13.250 6.193 12.596 1.00 98.19 101 VAL A CA 1
ATOM 769 C C . VAL A 1 101 ? -12.061 7.002 12.092 1.00 98.19 101 VAL A C 1
ATOM 771 O O . VAL A 1 101 ? -11.991 7.370 10.923 1.00 98.19 101 VAL A O 1
ATOM 774 N N . ALA A 1 102 ? -11.086 7.227 12.968 1.00 98.31 102 ALA A N 1
ATOM 775 C CA . ALA A 1 102 ? -9.759 7.704 12.599 1.00 98.31 102 ALA A CA 1
ATOM 776 C C . ALA A 1 102 ? -8.729 6.594 12.821 1.00 98.31 102 ALA A C 1
ATOM 778 O O . ALA A 1 102 ? -8.610 6.075 13.932 1.00 98.31 102 ALA A O 1
ATOM 779 N N . SER A 1 103 ? -7.964 6.252 11.780 1.00 97.94 103 SER A N 1
ATOM 780 C CA . SER A 1 103 ? -6.802 5.367 11.914 1.00 97.94 103 SER A CA 1
ATOM 781 C C . SER A 1 103 ? -5.741 6.045 12.780 1.00 97.94 103 SER A C 1
ATOM 783 O O . SER A 1 103 ? -5.348 7.179 12.509 1.00 97.94 103 SER A O 1
ATOM 785 N N . VAL A 1 104 ? -5.244 5.340 13.794 1.00 98.56 104 VAL A N 1
ATOM 786 C CA . VAL A 1 104 ? -4.218 5.833 14.728 1.00 98.56 104 VAL A CA 1
ATOM 787 C C . VAL A 1 104 ? -2.913 5.044 14.655 1.00 98.56 104 VAL A C 1
ATOM 789 O O . VAL A 1 104 ? -1.859 5.608 14.948 1.00 98.56 104 VAL A O 1
ATOM 792 N N . ALA A 1 105 ? -2.952 3.787 14.206 1.00 98.75 105 ALA A N 1
ATOM 793 C CA . ALA A 1 105 ? -1.761 3.006 13.886 1.00 98.75 105 ALA A CA 1
ATOM 794 C C . ALA A 1 105 ? -2.072 1.902 12.866 1.00 98.75 105 ALA A C 1
ATOM 796 O O . ALA A 1 105 ? -3.210 1.452 12.749 1.00 98.75 105 ALA A O 1
ATOM 797 N N . VAL A 1 106 ? -1.048 1.445 12.151 1.00 98.88 106 VAL A N 1
ATOM 798 C CA . VAL A 1 106 ? -1.113 0.291 11.248 1.00 98.88 106 VAL A CA 1
ATOM 799 C C . VAL A 1 106 ? -0.069 -0.720 11.703 1.00 98.88 106 VAL A C 1
ATOM 801 O O . VAL A 1 106 ? 1.096 -0.372 11.888 1.00 98.88 106 VAL A O 1
ATOM 804 N N . GLY A 1 107 ? -0.490 -1.963 11.910 1.00 98.75 107 GLY A N 1
ATOM 805 C CA . GLY A 1 107 ? 0.403 -3.088 12.145 1.00 98.75 107 GLY A CA 1
ATOM 806 C C . GLY A 1 107 ? 0.811 -3.702 10.817 1.00 98.75 107 GLY A C 1
ATOM 807 O O . GLY A 1 107 ? -0.048 -4.172 10.074 1.00 98.75 107 GLY A O 1
ATOM 808 N N . LEU A 1 108 ? 2.108 -3.712 10.523 1.00 98.75 108 LEU A N 1
ATOM 809 C CA . LEU A 1 108 ? 2.670 -4.388 9.357 1.00 98.75 108 LEU A CA 1
ATOM 810 C C . LEU A 1 108 ? 3.348 -5.692 9.775 1.00 98.75 108 LEU A C 1
ATOM 812 O O . LEU A 1 108 ? 3.990 -5.750 10.823 1.00 98.75 108 LEU A O 1
ATOM 816 N N . ARG A 1 109 ? 3.249 -6.716 8.932 1.00 98.12 109 ARG A N 1
ATOM 817 C CA . ARG A 1 109 ? 3.922 -8.005 9.068 1.00 98.12 109 ARG A CA 1
ATOM 818 C C . ARG A 1 109 ? 4.805 -8.246 7.847 1.00 98.12 109 ARG A C 1
ATOM 820 O O . ARG A 1 109 ? 4.310 -8.482 6.748 1.00 98.12 109 ARG A O 1
ATOM 827 N N . LEU A 1 110 ? 6.118 -8.222 8.051 1.00 97.88 110 LEU A N 1
ATOM 828 C CA . LEU A 1 110 ? 7.124 -8.408 7.005 1.00 97.88 110 LEU A CA 1
ATOM 829 C C . LEU A 1 110 ? 7.793 -9.772 7.182 1.00 97.88 110 LEU A C 1
ATOM 831 O O . LEU A 1 110 ? 8.351 -10.045 8.240 1.00 97.88 110 LEU A O 1
ATOM 835 N N . SER A 1 111 ? 7.720 -10.659 6.188 1.00 96.62 111 SER A N 1
ATOM 836 C CA . SER A 1 111 ? 8.297 -12.006 6.311 1.00 96.62 111 SER A CA 1
ATOM 837 C C . SER A 1 111 ? 9.824 -11.964 6.326 1.00 96.62 111 SER A C 1
ATOM 839 O O . SER A 1 111 ? 10.429 -11.347 5.452 1.00 96.62 111 SER A O 1
ATOM 841 N N . LYS A 1 112 ? 10.447 -12.708 7.250 1.00 96.50 112 LYS A N 1
ATOM 842 C CA . LYS A 1 112 ? 11.906 -12.907 7.261 1.00 96.50 112 LYS A CA 1
ATOM 843 C C . LYS A 1 112 ? 12.404 -13.712 6.064 1.00 96.50 112 LYS A C 1
ATOM 845 O O . LYS A 1 112 ? 13.562 -13.585 5.675 1.00 96.50 112 LYS A O 1
ATOM 850 N N . GLN A 1 113 ? 11.533 -14.525 5.467 1.00 95.81 113 GLN A N 1
ATOM 851 C CA . GLN A 1 113 ? 11.789 -15.224 4.210 1.00 95.81 113 GLN A CA 1
ATOM 852 C C . GLN A 1 113 ? 11.367 -14.334 3.044 1.00 95.81 113 GLN A C 1
ATOM 854 O O . GLN A 1 113 ? 10.343 -14.553 2.396 1.00 95.81 113 GLN A O 1
ATOM 859 N N . TRP A 1 114 ? 12.148 -1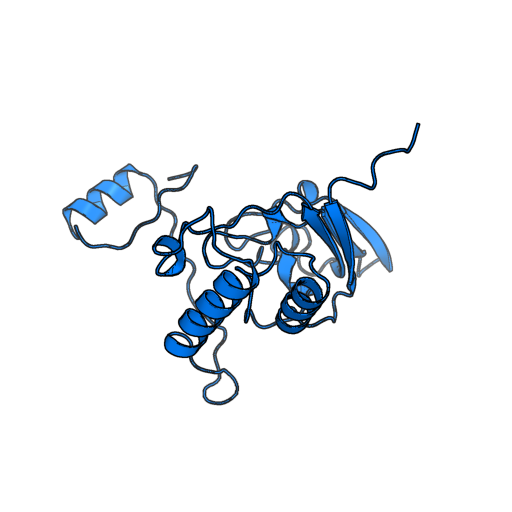3.283 2.817 1.00 97.25 114 TRP A N 1
ATOM 860 C CA . TRP A 1 114 ? 11.866 -12.317 1.768 1.00 97.25 114 TRP A CA 1
ATOM 861 C C . TRP A 1 114 ? 11.805 -12.969 0.381 1.00 97.25 114 TRP A C 1
ATOM 863 O O . TRP A 1 114 ? 12.628 -13.818 0.037 1.00 97.25 114 TRP A O 1
ATOM 873 N N . GLN A 1 115 ? 10.828 -12.539 -0.420 1.00 97.44 115 GLN A N 1
ATOM 874 C CA . GLN A 1 115 ? 10.687 -12.912 -1.824 1.00 97.44 115 GLN A CA 1
ATOM 875 C C . GLN A 1 115 ? 10.412 -11.650 -2.648 1.00 97.44 115 GLN A C 1
ATOM 877 O O . GLN A 1 115 ? 9.429 -10.956 -2.357 1.00 97.44 115 GLN A O 1
ATOM 882 N N . PRO A 1 116 ? 11.227 -11.352 -3.675 1.00 98.06 116 PRO A N 1
ATOM 883 C CA . PRO A 1 116 ? 11.053 -10.152 -4.477 1.00 98.06 116 PRO A CA 1
ATOM 884 C C . PRO A 1 116 ? 9.773 -10.224 -5.317 1.00 98.06 116 PRO A C 1
ATOM 886 O O . PRO A 1 116 ? 9.411 -11.274 -5.853 1.00 98.06 116 PRO A O 1
ATOM 889 N N . VAL A 1 117 ? 9.099 -9.084 -5.478 1.00 97.94 117 VAL A N 1
ATOM 890 C CA . VAL A 1 117 ? 7.923 -8.956 -6.348 1.00 97.94 117 VAL A CA 1
ATOM 891 C C . VAL A 1 117 ? 8.319 -8.214 -7.613 1.00 97.94 117 VAL A C 1
ATOM 893 O O . VAL A 1 117 ? 8.484 -6.997 -7.609 1.00 97.94 117 VAL A O 1
ATOM 896 N N . LEU A 1 118 ? 8.485 -8.972 -8.696 1.00 97.69 118 LEU A N 1
ATOM 897 C CA . LEU A 1 118 ? 9.103 -8.508 -9.943 1.00 97.69 118 LEU A CA 1
ATOM 898 C C . LEU A 1 118 ? 8.143 -8.520 -11.139 1.00 97.69 118 LEU A C 1
ATOM 900 O O . LEU A 1 118 ? 8.567 -8.506 -12.286 1.00 97.69 118 LEU A O 1
ATOM 904 N N . THR A 1 119 ? 6.836 -8.576 -10.897 1.00 93.31 119 THR A N 1
ATOM 905 C CA . THR A 1 119 ? 5.826 -8.830 -11.939 1.00 93.31 119 THR A CA 1
ATOM 906 C C . THR A 1 119 ? 5.455 -7.604 -12.778 1.00 93.31 119 THR A C 1
ATOM 908 O O . THR A 1 119 ? 4.604 -7.712 -13.657 1.00 93.31 119 THR A O 1
ATOM 911 N N . TYR A 1 120 ? 6.047 -6.432 -12.519 1.00 92.62 120 TYR A N 1
ATOM 912 C CA . TYR A 1 120 ? 5.5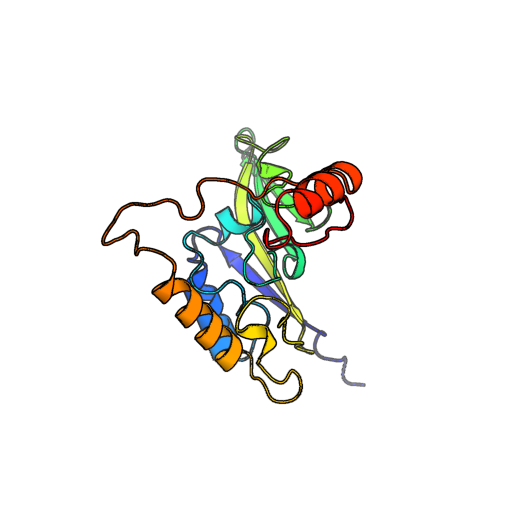92 -5.169 -13.102 1.00 92.62 120 TYR A CA 1
ATOM 913 C C . TYR A 1 120 ? 6.712 -4.354 -13.749 1.00 92.62 120 TYR A C 1
ATOM 915 O O . TYR A 1 120 ? 7.689 -3.989 -13.093 1.00 92.62 120 TYR A O 1
ATOM 923 N N . GLY A 1 121 ? 6.496 -3.961 -15.008 1.00 90.69 121 GLY A N 1
ATOM 924 C CA . GLY A 1 121 ? 7.357 -3.026 -15.734 1.00 90.69 121 GLY A CA 1
ATOM 925 C C . GLY A 1 121 ? 8.821 -3.459 -15.732 1.00 90.69 121 GLY A C 1
ATOM 926 O O . GLY A 1 121 ? 9.125 -4.636 -15.924 1.00 90.69 121 GLY A O 1
ATOM 927 N N . ASP A 1 122 ? 9.717 -2.514 -15.455 1.00 92.38 122 ASP A N 1
ATOM 928 C CA . ASP A 1 122 ? 11.165 -2.734 -15.530 1.00 92.38 122 ASP A CA 1
ATOM 929 C C . ASP A 1 122 ? 11.681 -3.703 -14.447 1.00 92.38 122 ASP A C 1
ATOM 931 O O . ASP A 1 122 ? 12.785 -4.230 -14.576 1.00 92.38 122 ASP A O 1
ATOM 935 N N . LEU A 1 123 ? 10.881 -4.008 -13.410 1.00 96.69 123 LEU A N 1
ATOM 936 C CA . LEU A 1 123 ? 11.248 -5.019 -12.408 1.00 96.69 123 LEU A CA 1
ATOM 937 C C . LEU A 1 123 ? 11.321 -6.429 -13.002 1.00 96.69 123 LEU A C 1
ATOM 939 O O . LEU A 1 123 ? 12.064 -7.256 -12.485 1.00 96.69 123 LEU A O 1
ATOM 943 N N . THR A 1 124 ? 10.596 -6.694 -14.094 1.00 96.06 124 THR A N 1
ATOM 944 C CA . THR A 1 124 ? 10.587 -8.007 -14.768 1.00 96.06 124 THR A CA 1
ATOM 945 C C . THR A 1 124 ? 11.951 -8.395 -15.344 1.00 96.06 124 THR A C 1
ATOM 947 O O . THR A 1 124 ? 12.206 -9.573 -15.582 1.00 96.06 124 THR A O 1
ATOM 950 N N . CYS A 1 125 ? 12.842 -7.419 -15.530 1.00 95.94 125 CYS A N 1
ATOM 951 C CA . CYS A 1 125 ? 14.203 -7.621 -16.015 1.00 95.94 125 CYS A CA 1
ATOM 952 C C . CYS A 1 125 ? 15.192 -8.028 -14.906 1.00 95.94 125 CYS A C 1
ATOM 954 O O . CYS A 1 125 ? 16.342 -8.343 -15.209 1.00 95.94 125 CYS A O 1
ATOM 956 N N . LEU A 1 126 ? 14.788 -7.980 -13.632 1.00 97.12 126 LEU A N 1
ATOM 957 C CA . LEU A 1 126 ? 15.642 -8.327 -12.495 1.00 97.12 126 LEU A CA 1
ATOM 958 C C . LEU A 1 126 ? 15.628 -9.844 -12.256 1.00 97.12 126 LEU A C 1
ATOM 960 O O . LEU A 1 126 ? 14.580 -10.482 -12.329 1.00 97.12 126 LEU A O 1
ATOM 964 N N . ASP A 1 127 ? 16.786 -10.428 -11.934 1.00 97.44 127 ASP A N 1
ATOM 965 C CA . ASP A 1 127 ? 16.874 -11.855 -11.601 1.00 97.44 127 ASP A CA 1
ATOM 966 C C . ASP A 1 127 ? 16.381 -12.097 -10.159 1.00 97.44 127 ASP A C 1
ATOM 968 O O . ASP A 1 127 ? 17.033 -11.641 -9.211 1.00 97.44 127 ASP A O 1
ATOM 972 N N . PRO A 1 128 ? 15.279 -12.849 -9.950 1.00 96.62 128 PRO A N 1
ATOM 973 C CA . PRO A 1 128 ? 14.739 -13.124 -8.619 1.00 96.62 128 PRO A CA 1
ATOM 974 C C . PRO A 1 128 ? 15.709 -13.864 -7.691 1.00 96.62 128 PRO A C 1
ATOM 976 O O . PRO A 1 128 ? 15.504 -13.851 -6.480 1.00 96.62 128 PRO A O 1
ATOM 979 N N . LYS A 1 129 ? 16.748 -14.523 -8.223 1.00 95.94 129 LYS A N 1
ATOM 980 C CA . LYS A 1 129 ? 17.733 -15.261 -7.419 1.00 95.94 129 LYS A CA 1
ATOM 981 C C . LYS A 1 129 ? 18.837 -14.378 -6.849 1.00 95.94 129 LYS A C 1
ATOM 983 O O . LYS A 1 129 ? 19.472 -14.778 -5.877 1.00 95.94 129 LYS A O 1
ATOM 988 N N . THR A 1 130 ? 19.102 -13.228 -7.464 1.00 97.31 130 THR A N 1
ATOM 989 C CA . THR A 1 130 ? 20.242 -12.371 -7.099 1.00 97.31 130 THR A CA 1
ATOM 990 C C . THR A 1 130 ? 19.834 -10.971 -6.674 1.00 97.31 130 THR A C 1
ATOM 992 O O . THR A 1 130 ? 20.634 -10.281 -6.047 1.00 97.31 130 THR A O 1
ATOM 995 N N . VAL A 1 131 ? 18.632 -10.528 -7.047 1.00 98.44 131 VAL A N 1
ATOM 996 C CA . VAL A 1 131 ? 18.160 -9.179 -6.745 1.00 98.44 131 VAL A CA 1
ATOM 997 C C . VAL A 1 131 ? 18.047 -8.961 -5.237 1.00 98.44 131 VAL A C 1
ATOM 999 O O . VAL A 1 131 ? 17.601 -9.837 -4.498 1.00 98.44 131 VAL A O 1
ATOM 1002 N N . THR A 1 132 ? 18.426 -7.774 -4.775 1.00 98.44 132 THR A N 1
ATOM 1003 C CA . THR A 1 132 ? 18.231 -7.339 -3.388 1.00 98.44 132 THR A CA 1
ATOM 1004 C C . THR A 1 132 ? 17.014 -6.424 -3.260 1.00 98.44 132 THR A C 1
ATOM 1006 O O . THR A 1 132 ? 16.610 -5.763 -4.218 1.00 98.44 132 THR A O 1
ATOM 1009 N N . ALA A 1 133 ? 16.444 -6.324 -2.057 1.00 98.38 133 ALA A N 1
ATOM 1010 C CA . ALA A 1 133 ? 15.343 -5.394 -1.796 1.00 98.38 133 ALA A CA 1
ATOM 1011 C C . ALA A 1 133 ? 15.739 -3.932 -2.079 1.00 98.38 133 ALA A C 1
ATOM 1013 O O . ALA A 1 133 ? 14.922 -3.161 -2.578 1.00 98.38 133 ALA A O 1
ATOM 1014 N N . GLN A 1 134 ? 17.014 -3.577 -1.861 1.00 98.56 134 GLN A N 1
ATOM 1015 C CA . GLN A 1 134 ? 17.553 -2.266 -2.226 1.00 98.56 134 GLN A CA 1
ATOM 1016 C C . GLN A 1 134 ? 17.518 -2.035 -3.744 1.00 98.56 134 GLN A C 1
ATOM 1018 O O . GLN A 1 134 ? 17.079 -0.982 -4.187 1.00 98.56 134 GLN A O 1
ATOM 1023 N N . GLN A 1 135 ? 17.900 -3.025 -4.557 1.00 98.50 135 GLN A N 1
ATOM 1024 C CA . GLN A 1 135 ? 17.834 -2.900 -6.019 1.00 98.50 135 GLN A CA 1
ATOM 1025 C C . GLN A 1 135 ? 16.392 -2.746 -6.523 1.00 98.50 135 GLN A C 1
ATOM 1027 O O . GLN A 1 135 ? 16.144 -1.970 -7.445 1.00 98.50 135 GLN A O 1
ATOM 1032 N N . VAL A 1 136 ? 15.431 -3.444 -5.907 1.00 98.69 136 VAL A N 1
ATOM 1033 C CA . VAL A 1 136 ? 14.002 -3.264 -6.213 1.00 98.69 136 VAL A CA 1
ATOM 1034 C C . VAL A 1 136 ? 13.536 -1.860 -5.814 1.00 98.69 136 VAL A C 1
ATOM 1036 O O . VAL A 1 136 ? 12.879 -1.192 -6.611 1.00 98.69 136 VAL A O 1
ATOM 1039 N N . PHE A 1 137 ? 13.908 -1.385 -4.622 1.00 98.62 137 PHE A N 1
ATOM 1040 C CA . PHE A 1 137 ? 13.611 -0.030 -4.152 1.00 98.62 137 PHE A CA 1
ATOM 1041 C C . PHE A 1 137 ? 14.166 1.039 -5.101 1.00 98.62 137 PHE A C 1
ATOM 1043 O O . PHE A 1 137 ? 13.441 1.964 -5.471 1.00 98.62 137 PHE A O 1
ATOM 1050 N N . ASP A 1 138 ? 15.421 0.900 -5.530 1.00 98.31 138 ASP A N 1
ATOM 1051 C CA . ASP A 1 138 ? 16.083 1.842 -6.434 1.00 98.31 138 ASP A CA 1
ATOM 1052 C C . ASP A 1 138 ? 15.395 1.861 -7.805 1.00 98.31 138 ASP A C 1
ATOM 1054 O O . ASP A 1 138 ? 15.102 2.933 -8.340 1.00 98.31 138 ASP A O 1
ATOM 1058 N N . ALA A 1 139 ? 15.056 0.686 -8.347 1.00 98.12 139 ALA A N 1
ATOM 1059 C CA . ALA A 1 139 ? 14.330 0.560 -9.610 1.00 98.12 139 ALA A CA 1
ATOM 1060 C C . ALA A 1 139 ? 12.917 1.167 -9.531 1.00 98.12 139 ALA A C 1
ATOM 1062 O O . ALA A 1 139 ? 12.495 1.890 -10.438 1.00 98.12 139 ALA A O 1
ATOM 1063 N N . VAL A 1 140 ? 12.193 0.933 -8.431 1.00 98.25 140 VAL A N 1
ATOM 1064 C CA . VAL A 1 140 ? 10.894 1.568 -8.159 1.00 98.25 140 VAL A CA 1
ATOM 1065 C C . VAL A 1 140 ? 11.045 3.082 -8.083 1.00 98.25 140 VAL A C 1
ATOM 1067 O O . VAL A 1 140 ? 10.298 3.803 -8.748 1.00 98.25 140 VAL A O 1
ATOM 1070 N N . CYS A 1 141 ? 12.021 3.581 -7.323 1.00 97.56 141 CYS A N 1
ATOM 1071 C CA . CYS A 1 141 ? 12.252 5.013 -7.194 1.00 97.56 141 CYS A CA 1
ATOM 1072 C C . CYS A 1 141 ? 12.565 5.649 -8.549 1.00 97.56 141 CYS A C 1
ATOM 1074 O O . CYS A 1 141 ? 11.956 6.662 -8.889 1.00 97.56 141 CYS A O 1
ATOM 1076 N N . HIS A 1 142 ? 13.435 5.025 -9.346 1.00 97.12 142 HIS A N 1
ATOM 1077 C CA . HIS A 1 142 ? 13.766 5.471 -10.696 1.00 97.12 142 HIS A CA 1
ATOM 1078 C C . HIS A 1 142 ? 12.525 5.547 -11.597 1.00 97.12 142 HIS A C 1
ATOM 1080 O O . HIS A 1 142 ? 12.216 6.605 -12.142 1.00 97.12 142 HIS A O 1
ATOM 1086 N N . MET A 1 143 ? 11.742 4.466 -11.690 1.00 95.81 143 MET A N 1
ATOM 1087 C CA . MET A 1 143 ? 10.525 4.462 -12.508 1.00 95.81 143 MET A CA 1
ATOM 1088 C C . MET A 1 143 ? 9.526 5.544 -12.079 1.00 95.81 143 MET A C 1
ATOM 1090 O O . MET A 1 143 ? 8.852 6.125 -12.932 1.00 95.81 143 MET A O 1
ATOM 1094 N N . ARG A 1 144 ? 9.398 5.808 -10.773 1.00 95.88 144 ARG A N 1
ATOM 1095 C CA . ARG A 1 144 ? 8.482 6.830 -10.250 1.00 95.88 144 ARG A CA 1
ATOM 1096 C C . ARG A 1 144 ? 8.966 8.236 -10.563 1.00 95.88 144 ARG A C 1
ATOM 1098 O O . ARG A 1 144 ? 8.165 9.028 -11.045 1.00 95.88 144 ARG A O 1
ATOM 1105 N N . THR A 1 145 ? 10.239 8.546 -10.332 1.00 94.50 145 THR A N 1
ATOM 1106 C CA . THR A 1 145 ? 10.773 9.896 -10.571 1.00 94.50 145 THR A CA 1
ATOM 1107 C C . THR A 1 145 ? 10.874 10.243 -12.053 1.00 94.50 145 THR A C 1
ATOM 1109 O O . THR A 1 145 ? 10.771 11.414 -12.402 1.00 94.50 145 THR A O 1
ATOM 1112 N N . THR A 1 146 ? 11.004 9.254 -12.943 1.00 93.62 146 THR A N 1
ATOM 1113 C CA . THR A 1 146 ? 10.952 9.487 -14.395 1.00 93.62 146 THR A CA 1
ATOM 1114 C C . THR A 1 146 ? 9.528 9.707 -14.914 1.00 93.62 146 THR A C 1
ATOM 1116 O O . THR A 1 146 ? 9.339 10.464 -15.863 1.00 93.62 146 THR A O 1
ATOM 1119 N N . LYS A 1 147 ? 8.516 9.049 -14.328 1.00 89.94 147 LYS A N 1
ATOM 1120 C CA . LYS A 1 147 ? 7.133 9.059 -14.850 1.00 89.94 147 LYS A CA 1
ATOM 1121 C C . LYS A 1 147 ? 6.205 10.052 -14.152 1.00 89.94 147 LYS A C 1
ATOM 1123 O O . LYS A 1 147 ? 5.260 10.527 -14.776 1.00 89.94 147 LYS A O 1
ATOM 1128 N N . LEU A 1 148 ? 6.412 10.317 -12.863 1.00 90.75 148 LEU A N 1
ATOM 1129 C CA . LEU A 1 148 ? 5.477 11.079 -12.037 1.00 90.75 148 LEU A CA 1
ATOM 1130 C C . LEU A 1 148 ? 6.012 12.494 -11.772 1.00 90.75 148 LEU A C 1
ATOM 1132 O O . LEU A 1 148 ? 7.139 12.631 -11.294 1.00 90.75 148 LEU A O 1
ATOM 1136 N N . PRO A 1 149 ? 5.218 13.551 -12.028 1.00 91.00 149 PRO A N 1
ATOM 1137 C CA . PRO A 1 149 ? 5.617 14.913 -11.697 1.00 91.00 149 PRO A CA 1
ATOM 1138 C C . PRO A 1 149 ? 5.699 15.098 -10.177 1.00 91.00 149 PRO A C 1
ATOM 1140 O O . PRO A 1 149 ? 4.804 14.671 -9.445 1.00 91.00 149 PRO A O 1
ATOM 1143 N N . ASP A 1 150 ? 6.748 15.772 -9.699 1.00 91.69 150 ASP A N 1
ATOM 1144 C CA . ASP A 1 150 ? 6.888 16.108 -8.279 1.00 91.69 150 ASP A CA 1
ATOM 1145 C C . ASP A 1 150 ? 5.774 17.092 -7.860 1.00 91.69 150 ASP A C 1
ATOM 1147 O O . ASP A 1 150 ? 5.717 18.200 -8.410 1.00 91.69 150 ASP A O 1
ATOM 1151 N N . PRO A 1 151 ? 4.913 16.743 -6.880 1.00 91.06 151 PRO A N 1
ATOM 1152 C CA . PRO A 1 151 ? 3.878 17.637 -6.361 1.00 91.06 151 PRO A CA 1
ATOM 1153 C C . PRO A 1 151 ? 4.402 18.980 -5.836 1.00 91.06 151 PRO A C 1
ATOM 1155 O O . PRO A 1 151 ? 3.647 19.950 -5.808 1.00 91.06 151 PRO A O 1
ATOM 1158 N N . LYS A 1 152 ? 5.677 19.057 -5.423 1.00 91.56 152 LYS A N 1
ATOM 1159 C CA . LYS A 1 152 ? 6.328 20.303 -4.980 1.00 91.56 152 LYS A CA 1
ATOM 1160 C C . LYS A 1 152 ? 6.642 21.256 -6.132 1.00 91.56 152 LYS A C 1
ATOM 1162 O O . LYS A 1 152 ? 6.804 22.448 -5.892 1.00 91.56 152 LYS A O 1
ATOM 1167 N N . VAL A 1 153 ? 6.753 20.732 -7.352 1.00 94.38 153 VAL A N 1
ATOM 1168 C CA . VAL A 1 153 ? 6.957 21.517 -8.576 1.00 94.38 153 VAL A CA 1
ATOM 1169 C C . VAL A 1 153 ? 5.602 21.804 -9.217 1.00 94.38 153 VAL A C 1
ATOM 1171 O O . VAL A 1 153 ? 5.235 22.963 -9.383 1.00 94.38 153 VAL A O 1
ATOM 1174 N N . ASN A 1 154 ? 4.831 20.748 -9.496 1.00 91.12 154 ASN A N 1
ATOM 1175 C CA . ASN A 1 154 ? 3.502 20.823 -10.094 1.00 91.12 154 ASN A CA 1
ATOM 1176 C C . ASN A 1 154 ? 2.510 20.038 -9.232 1.00 91.12 154 ASN A C 1
ATOM 1178 O O . ASN A 1 154 ? 2.540 18.804 -9.220 1.00 91.12 154 ASN A O 1
ATOM 1182 N N . GLY A 1 155 ? 1.608 20.747 -8.551 1.00 95.19 155 GLY A N 1
ATOM 1183 C CA . GLY A 1 155 ? 0.599 20.135 -7.687 1.00 95.19 155 GLY A CA 1
ATOM 1184 C C . GLY A 1 155 ? -0.204 19.052 -8.412 1.00 95.19 155 GLY A C 1
ATOM 1185 O O . GLY A 1 155 ? -0.799 19.296 -9.460 1.00 95.19 155 GLY A O 1
ATOM 1186 N N . ASN A 1 156 ? -0.206 17.843 -7.853 1.00 95.19 156 ASN A N 1
ATOM 1187 C CA . ASN A 1 156 ? -0.952 16.697 -8.359 1.00 95.19 156 ASN A CA 1
ATOM 1188 C C . ASN A 1 156 ? -1.289 15.733 -7.210 1.00 95.19 156 ASN A C 1
ATOM 1190 O O . ASN A 1 156 ? -0.672 15.785 -6.147 1.00 95.19 156 ASN A O 1
ATOM 1194 N N . ALA A 1 157 ? -2.261 14.850 -7.437 1.00 93.12 157 ALA A N 1
ATOM 1195 C CA . ALA A 1 157 ? -2.686 13.826 -6.480 1.00 93.12 157 ALA A CA 1
ATOM 1196 C C . ALA A 1 157 ? -2.323 12.402 -6.952 1.00 93.12 157 ALA A C 1
ATOM 1198 O O . ALA A 1 157 ? -2.974 11.431 -6.574 1.00 93.12 157 ALA A O 1
ATOM 1199 N N . GLY A 1 158 ? -1.302 12.270 -7.807 1.00 91.94 158 GLY A N 1
ATOM 1200 C CA . GLY A 1 158 ? -0.987 11.015 -8.488 1.00 91.94 158 GLY A CA 1
ATOM 1201 C C . GLY A 1 158 ? -2.021 10.643 -9.557 1.00 91.94 158 GLY A C 1
ATOM 1202 O O . GLY A 1 158 ? -2.585 11.514 -10.222 1.00 91.94 158 GLY A O 1
ATOM 1203 N N . SER A 1 159 ? -2.246 9.340 -9.752 1.00 90.50 159 SER A N 1
ATOM 1204 C CA . SER A 1 159 ? -3.225 8.831 -10.719 1.00 90.50 159 SER A CA 1
ATOM 1205 C C . SER A 1 159 ? -4.633 9.308 -10.372 1.00 90.50 159 SER A C 1
ATOM 1207 O O . SER A 1 159 ? -5.197 8.906 -9.358 1.00 90.50 159 SER A O 1
ATOM 1209 N N . PHE A 1 160 ? -5.209 10.138 -11.242 1.00 94.56 160 PHE A N 1
ATOM 1210 C CA . PHE A 1 160 ? -6.540 10.708 -11.031 1.00 94.56 160 PHE A CA 1
ATOM 1211 C C . PHE A 1 160 ? -7.668 9.689 -11.253 1.00 94.56 160 PHE A C 1
ATOM 1213 O O . PHE A 1 160 ? -8.702 9.743 -10.593 1.00 94.56 160 PHE A O 1
ATOM 1220 N N . PHE A 1 161 ? -7.454 8.736 -12.162 1.00 95.25 161 PHE A N 1
ATOM 1221 C CA . PHE A 1 161 ? -8.401 7.667 -12.465 1.00 95.25 161 PHE A CA 1
ATOM 1222 C C . PHE A 1 161 ? -7.898 6.324 -11.934 1.00 95.25 161 PHE A C 1
ATOM 1224 O O . PHE A 1 161 ? -6.697 6.040 -11.952 1.00 95.25 161 PHE A O 1
ATOM 1231 N N . LYS A 1 162 ? -8.837 5.483 -11.490 1.00 93.38 162 LYS A N 1
ATOM 1232 C CA . LYS A 1 162 ? -8.601 4.047 -11.309 1.00 93.38 162 LYS A CA 1
ATOM 1233 C C . LYS A 1 162 ? -8.518 3.382 -12.683 1.00 93.38 162 LYS A C 1
ATOM 1235 O O . LYS A 1 162 ? -9.185 3.827 -13.615 1.00 93.38 162 LYS A O 1
ATOM 1240 N N . ASN A 1 163 ? -7.772 2.285 -12.783 1.00 92.88 163 ASN A N 1
ATOM 1241 C CA . ASN A 1 163 ? -7.900 1.411 -13.943 1.00 92.88 163 ASN A CA 1
ATOM 1242 C C . ASN A 1 163 ? -9.295 0.764 -13.904 1.00 92.88 163 ASN A C 1
ATOM 1244 O O . ASN A 1 163 ? -9.677 0.250 -12.846 1.00 92.88 163 ASN A O 1
ATOM 1248 N N . PRO A 1 164 ? -10.080 0.820 -14.991 1.00 92.56 164 PRO A N 1
ATOM 1249 C CA . PRO A 1 164 ? -11.359 0.130 -15.038 1.00 92.56 164 PRO A CA 1
ATOM 1250 C C . PRO A 1 164 ? -11.122 -1.382 -14.973 1.00 92.56 164 PRO A C 1
ATOM 1252 O O . PRO A 1 164 ? -10.227 -1.902 -15.636 1.00 92.56 164 PRO A O 1
ATOM 1255 N N . VAL A 1 165 ? -11.933 -2.066 -14.170 1.00 91.50 165 VAL A N 1
ATOM 1256 C CA . VAL A 1 165 ? -12.036 -3.529 -14.174 1.00 91.50 165 VAL A CA 1
ATOM 1257 C C . VAL A 1 165 ? -13.264 -3.869 -15.005 1.00 91.50 165 VAL A C 1
ATOM 1259 O O . VAL A 1 165 ? -14.330 -3.288 -14.788 1.00 91.50 165 VAL A O 1
ATOM 1262 N N . VAL A 1 166 ? -13.097 -4.743 -15.991 1.00 92.56 166 VAL A N 1
ATOM 1263 C CA . VAL A 1 166 ? -14.147 -5.137 -16.935 1.00 92.56 166 VAL A CA 1
ATOM 1264 C C . VAL A 1 166 ? -14.219 -6.656 -17.002 1.00 92.56 166 VAL A C 1
ATOM 1266 O O . VAL A 1 166 ? -13.236 -7.334 -16.721 1.00 92.56 166 VAL A O 1
ATOM 1269 N N . ALA A 1 167 ? -15.380 -7.187 -17.376 1.00 93.69 167 ALA A N 1
ATOM 1270 C CA . ALA A 1 167 ? -15.535 -8.618 -17.586 1.00 93.69 167 ALA A CA 1
ATOM 1271 C C . ALA A 1 167 ? -14.679 -9.102 -18.774 1.00 93.69 167 ALA A C 1
ATOM 1273 O O . ALA A 1 167 ? -14.336 -8.330 -19.675 1.00 93.69 167 ALA A O 1
ATOM 1274 N N . ALA A 1 168 ? -14.323 -10.388 -18.763 1.00 91.94 168 ALA A N 1
ATOM 1275 C CA . ALA A 1 168 ? -13.401 -10.970 -19.738 1.00 91.94 168 ALA A CA 1
ATOM 1276 C C . ALA A 1 168 ? -13.900 -10.863 -21.191 1.00 91.94 168 ALA A C 1
ATOM 1278 O O . ALA A 1 168 ? -13.096 -10.701 -22.103 1.00 91.94 168 ALA A O 1
ATOM 1279 N N . ASP A 1 169 ? -15.214 -10.918 -21.412 1.00 94.00 169 ASP A N 1
ATOM 1280 C CA . ASP A 1 169 ? -15.845 -10.696 -22.717 1.00 94.00 169 ASP A CA 1
ATOM 1281 C C . ASP A 1 169 ? -15.602 -9.274 -23.239 1.00 94.00 169 ASP A C 1
ATOM 1283 O O . ASP A 1 169 ? -15.096 -9.110 -24.347 1.00 94.00 169 ASP A O 1
ATOM 1287 N N . ILE A 1 170 ? -15.832 -8.257 -22.405 1.00 94.75 170 ILE A N 1
ATOM 1288 C CA . ILE A 1 170 ? -15.535 -6.855 -22.733 1.00 94.75 170 ILE A CA 1
ATOM 1289 C C . ILE A 1 170 ? -14.035 -6.667 -22.997 1.00 94.75 170 ILE A C 1
ATOM 1291 O O . ILE A 1 170 ? -13.650 -5.954 -23.923 1.00 94.75 170 ILE A O 1
ATOM 1295 N N . ALA A 1 171 ? -13.167 -7.299 -22.199 1.00 94.31 171 ALA A N 1
ATOM 1296 C CA . ALA A 1 171 ? -11.722 -7.227 -22.406 1.00 94.31 171 ALA A CA 1
ATOM 1297 C C . ALA A 1 171 ? -11.306 -7.817 -23.764 1.00 94.31 171 ALA A C 1
ATOM 1299 O O . ALA A 1 171 ? -10.497 -7.207 -24.463 1.00 94.31 171 ALA A O 1
ATOM 1300 N N . MET A 1 172 ? -11.869 -8.965 -24.160 1.00 92.94 172 MET A N 1
ATOM 1301 C CA . MET A 1 172 ? -11.609 -9.573 -25.470 1.00 92.94 172 MET A CA 1
ATOM 1302 C C . MET A 1 172 ? -12.052 -8.656 -26.611 1.00 92.94 172 MET A C 1
ATOM 1304 O O . MET A 1 172 ? -11.255 -8.397 -27.510 1.00 92.94 172 MET A O 1
ATOM 1308 N N . GLU A 1 173 ? -13.264 -8.097 -26.543 1.00 96.00 173 GLU A N 1
ATOM 1309 C CA . GLU A 1 173 ? -13.756 -7.140 -27.545 1.00 96.00 173 GLU A CA 1
ATOM 1310 C C . GLU A 1 173 ? -12.834 -5.912 -27.662 1.00 96.00 173 GLU A C 1
ATOM 1312 O O . GLU A 1 173 ? -12.483 -5.477 -28.761 1.00 96.00 173 GLU A O 1
ATOM 1317 N N . LEU A 1 174 ? -12.375 -5.368 -26.530 1.00 95.25 174 LEU A N 1
ATOM 1318 C CA . LEU A 1 174 ? -11.440 -4.242 -26.514 1.00 95.25 174 LEU A CA 1
ATOM 1319 C C . LEU A 1 174 ? -10.077 -4.598 -27.111 1.00 95.25 174 LEU A C 1
ATOM 1321 O O . LEU A 1 174 ? -9.478 -3.754 -27.775 1.00 95.25 174 LEU A O 1
ATOM 1325 N N . LEU A 1 175 ? -9.577 -5.813 -26.886 1.00 95.94 175 LEU A N 1
ATOM 1326 C CA . LEU A 1 175 ? -8.294 -6.263 -27.428 1.00 95.94 175 LEU A CA 1
ATOM 1327 C C . LEU A 1 175 ? -8.369 -6.585 -28.922 1.00 95.94 175 LEU A C 1
ATOM 1329 O O . LEU A 1 175 ? -7.377 -6.402 -29.621 1.00 95.94 175 LEU A O 1
ATOM 1333 N N . GLU A 1 176 ? -9.528 -6.985 -29.443 1.00 96.62 176 GLU A N 1
ATOM 1334 C CA . GLU A 1 176 ? -9.730 -7.080 -30.893 1.00 96.62 176 GLU A CA 1
ATOM 1335 C C . GLU A 1 176 ? -9.647 -5.699 -31.560 1.00 96.62 176 GLU A C 1
ATOM 1337 O O . GLU A 1 176 ? -9.002 -5.541 -32.598 1.00 96.62 176 GLU A O 1
ATOM 1342 N N . LEU A 1 177 ? -10.252 -4.680 -30.940 1.00 96.44 177 LEU A N 1
ATOM 1343 C CA . LEU A 1 177 ? -10.237 -3.302 -31.443 1.00 96.44 177 LEU A CA 1
ATOM 1344 C C . LEU A 1 177 ? -8.883 -2.607 -31.233 1.00 96.44 177 LEU A C 1
ATOM 1346 O O . LEU A 1 177 ? -8.431 -1.837 -32.082 1.00 96.44 177 LEU A O 1
ATOM 1350 N N . CYS A 1 178 ? -8.231 -2.885 -30.106 1.00 95.50 178 CYS A N 1
ATOM 1351 C CA . CYS A 1 178 ? -6.976 -2.282 -29.678 1.00 95.50 178 CYS A CA 1
ATOM 1352 C C . CYS A 1 178 ? -5.985 -3.370 -29.213 1.00 95.50 178 CYS A C 1
ATOM 1354 O O . CYS A 1 178 ? -5.738 -3.491 -28.011 1.00 95.50 178 CYS A O 1
ATOM 1356 N N . PRO A 1 179 ? -5.329 -4.108 -30.133 1.00 94.62 179 PRO A N 1
ATOM 1357 C CA . PRO A 1 179 ? -4.475 -5.258 -29.787 1.00 94.62 179 PRO A CA 1
ATOM 1358 C C . PRO A 1 179 ? -3.297 -4.949 -28.862 1.00 94.62 179 PRO A C 1
ATOM 1360 O O . PRO A 1 179 ? -2.797 -5.823 -28.161 1.00 94.62 179 PRO A O 1
ATOM 1363 N N . ASN A 1 180 ? -2.852 -3.691 -28.851 1.00 93.44 180 ASN A N 1
ATOM 1364 C CA . ASN A 1 180 ? -1.734 -3.229 -28.032 1.00 93.44 180 ASN A CA 1
ATOM 1365 C C . ASN A 1 180 ? -2.186 -2.541 -26.732 1.00 93.44 180 ASN A C 1
ATOM 1367 O O . ASN A 1 180 ? -1.356 -1.923 -26.063 1.00 93.44 180 ASN A O 1
ATOM 1371 N N . ALA A 1 181 ? -3.480 -2.577 -26.390 1.00 93.25 181 ALA A N 1
ATOM 1372 C CA . ALA A 1 181 ? -3.975 -1.985 -25.153 1.00 93.25 181 ALA A CA 1
ATOM 1373 C C . ALA A 1 181 ? -3.320 -2.675 -23.938 1.00 93.25 181 ALA A C 1
ATOM 1375 O O . ALA A 1 181 ? -3.436 -3.898 -23.788 1.00 93.25 181 ALA A O 1
ATOM 1376 N N . PRO A 1 182 ? -2.637 -1.921 -23.052 1.00 89.06 182 PRO A N 1
ATOM 1377 C CA . PRO A 1 182 ? -2.107 -2.482 -21.819 1.00 89.06 182 PRO A CA 1
ATOM 1378 C C . PRO A 1 182 ? -3.251 -3.009 -20.954 1.00 89.06 182 PRO A C 1
ATOM 1380 O O . PRO A 1 182 ? -4.192 -2.277 -20.652 1.00 89.06 182 PRO A O 1
ATOM 1383 N N . HIS A 1 183 ? -3.155 -4.266 -20.540 1.00 89.12 183 HIS A N 1
ATOM 1384 C CA . HIS A 1 183 ? -4.151 -4.923 -19.705 1.00 89.12 183 HIS A CA 1
ATOM 1385 C C . HIS A 1 183 ? -3.461 -5.837 -18.694 1.00 89.12 183 HIS A C 1
ATOM 1387 O O . HIS A 1 183 ? -2.343 -6.307 -18.911 1.00 89.12 183 HIS A O 1
ATOM 1393 N N . TYR A 1 184 ? -4.134 -6.062 -17.571 1.00 85.62 184 TYR A N 1
ATOM 1394 C CA . TYR A 1 184 ? -3.626 -6.853 -16.458 1.00 85.62 184 TYR A CA 1
ATOM 1395 C C . TYR A 1 184 ? -4.760 -7.771 -15.997 1.00 85.62 184 TYR A C 1
ATOM 1397 O O . TYR A 1 184 ? -5.695 -7.261 -15.383 1.00 85.62 184 TYR A O 1
ATOM 1405 N N . PRO A 1 185 ? -4.718 -9.078 -16.315 1.00 83.12 185 PRO A N 1
ATOM 1406 C CA . PRO A 1 185 ? -5.760 -10.012 -15.896 1.00 83.12 185 PRO A CA 1
ATOM 1407 C C . PRO A 1 185 ? -5.896 -10.050 -14.372 1.00 83.12 185 PRO A C 1
ATOM 1409 O O . PRO A 1 185 ? -4.884 -10.116 -13.664 1.00 83.12 185 PRO A O 1
ATOM 1412 N N . THR A 1 186 ? -7.129 -10.032 -13.866 1.00 77.94 186 THR A N 1
ATOM 1413 C CA . THR A 1 186 ? -7.414 -10.149 -12.429 1.00 77.94 186 THR A CA 1
ATOM 1414 C C . THR A 1 186 ? -8.354 -11.320 -12.142 1.00 77.94 186 THR A C 1
ATOM 1416 O O . THR A 1 186 ? -8.906 -11.924 -13.057 1.00 77.94 186 THR A O 1
ATOM 1419 N N . ALA A 1 187 ? -8.512 -11.701 -10.869 1.00 72.75 187 ALA A N 1
ATOM 1420 C CA . ALA A 1 187 ? -9.379 -12.825 -10.492 1.00 72.75 187 ALA A CA 1
ATOM 1421 C C . ALA A 1 187 ? -10.863 -12.584 -10.837 1.00 72.75 187 ALA A C 1
ATOM 1423 O O . ALA A 1 187 ? -11.592 -13.547 -11.065 1.00 72.75 187 ALA A O 1
ATOM 1424 N N . ASP A 1 188 ? -11.274 -11.315 -10.913 1.00 64.94 188 ASP A N 1
ATOM 1425 C CA . ASP A 1 188 ? -12.653 -10.893 -11.179 1.00 64.94 188 ASP A CA 1
ATOM 1426 C C . ASP A 1 188 ? -12.880 -10.482 -12.653 1.00 64.94 188 ASP A C 1
ATOM 1428 O O . ASP A 1 188 ? -13.959 -9.990 -12.993 1.00 64.94 188 ASP A O 1
ATOM 1432 N N . GLY A 1 189 ? -11.876 -10.680 -13.523 1.00 48.81 189 GLY A N 1
ATOM 1433 C CA . GLY A 1 189 ? -11.850 -10.231 -14.925 1.00 48.81 189 GLY A CA 1
ATOM 1434 C C . GLY A 1 189 ? -10.506 -9.637 -15.317 1.00 48.81 189 GLY A C 1
ATOM 1435 O O . GLY A 1 189 ? -10.055 -8.693 -14.628 1.00 48.81 189 GLY A O 1
#

Sequence (189 aa):
AATDPADAWHLPVGAGEHGHPLVRDALDNNMPGLENLALIPGCVGSSPIQNIGAYGVELQRVCDYVDCVELETGKRLRLSAAECRFGYRDSIFKNEYQDRVASVAVGLRLSKQWQPVLTYGDLTCLDPKTVTAQQVFDAVCHMRTTKLPDPKVNGNAGSFFKNPVVAADIAMELLELCPNAPHYPTADG

Secondary structure (DSSP, 8-state):
------SEEEEEEETTSBHHHHHHHHHHTT--S-GGGTT--SBGGGTTTTT-EETTEEGGGTEEEEEEEETTT--EEEEETTTTT-BTTB-GGGTTTTTTEEEEEEEEEEESS------SGGGGGS-TTT--HHHHHHHHHHHHHHHS--TTTS---S-SSPPPP--HHHHHHHHHH-TT------TT-

Organism: NCBI:txid436295

pLDDT: mean 94.34, std 9.85, range [36.12, 98.88]